Protein AF-A0A5C6A7S8-F1 (afdb_monomer_lite)

Radius of gyration: 30.93 Å; chains: 1; bounding box: 59×36×99 Å

Secondary structure (DSSP, 8-state):
-EEEE-SSB-HHHHHHHHHHHHHHHS-HHHHHH-EEEEEE-SS--EEEE-TT-SEEEEEE-TTGGGS-HHHHHHHHHHHHHHHTT--SGGGSSS--SSS---HHHHHHTGGGGGS--PBPP---------S--HHHHHHHHHHHHHHHHHHHHHHHHHHHHHHHHHHHHHHHHHHHHTSSS---

Organism: NCBI:txid2528001

pLDDT: mean 85.05, std 15.73, range [45.22, 98.44]

Foldseek 3Di:
DEEAEPDQKDRVLVVVLLVVLCVVQPDPVLSVQAYEYEAEDCDDWAKAAAQLGRYIYIHAYPCNQVDQQLLVSLRSSVRSVSVVRDDDPVVDPQNDDPSDRPPVSCVVSVVSNVGDIGGPDPPPPPPPPPPPDVVVVVVVVVVVVVVVVVVVVVVVVVVVVVVVVVVVVVVVVVVVVVPPPPDD

Structure (mmCIF, N/CA/C/O backbone):
data_AF-A0A5C6A7S8-F1
#
_entry.id   AF-A0A5C6A7S8-F1
#
loop_
_atom_site.group_PDB
_atom_site.id
_atom_site.type_symbol
_atom_site.label_atom_id
_atom_site.label_alt_id
_atom_site.label_comp_id
_atom_site.label_asym_id
_atom_site.label_entity_id
_atom_site.label_seq_id
_atom_site.pdbx_PDB_ins_code
_atom_site.Cartn_x
_atom_site.Cartn_y
_atom_site.Cartn_z
_atom_site.occupancy
_atom_site.B_iso_or_equiv
_atom_site.auth_seq_id
_atom_site.auth_comp_id
_atom_site.auth_asym_id
_atom_site.auth_atom_id
_atom_site.pdbx_PDB_model_num
ATOM 1 N N . MET A 1 1 ? -3.718 -8.569 1.818 1.00 93.81 1 MET A N 1
ATOM 2 C CA . MET A 1 1 ? -2.850 -7.414 1.535 1.00 93.81 1 MET A CA 1
ATOM 3 C C . MET A 1 1 ? -3.694 -6.186 1.249 1.00 93.81 1 MET A C 1
ATOM 5 O O . MET A 1 1 ? -4.603 -6.273 0.426 1.00 93.81 1 MET A O 1
ATOM 9 N N . ARG A 1 2 ? -3.401 -5.062 1.901 1.00 97.19 2 ARG A N 1
ATOM 10 C CA . ARG A 1 2 ? -4.088 -3.778 1.703 1.00 97.19 2 ARG A CA 1
ATOM 11 C C . ARG A 1 2 ? -3.152 -2.792 1.003 1.00 97.19 2 ARG A C 1
ATOM 13 O O . ARG A 1 2 ? -1.997 -2.679 1.391 1.00 97.19 2 ARG A O 1
ATOM 20 N N . VAL A 1 3 ? -3.664 -2.068 0.009 1.00 97.81 3 VAL A N 1
ATOM 21 C CA . VAL A 1 3 ? -2.953 -0.963 -0.654 1.00 97.81 3 VAL A CA 1
ATOM 22 C C . VAL A 1 3 ? -3.696 0.330 -0.347 1.00 97.81 3 VAL A C 1
ATOM 24 O O . VAL A 1 3 ? -4.894 0.424 -0.621 1.00 97.81 3 VAL A O 1
ATOM 27 N N . ILE A 1 4 ? -3.002 1.292 0.254 1.00 97.81 4 ILE A N 1
ATOM 28 C CA . ILE A 1 4 ? -3.497 2.637 0.555 1.00 97.81 4 ILE A CA 1
ATOM 29 C C . ILE A 1 4 ? -2.793 3.594 -0.405 1.00 97.81 4 ILE A C 1
ATOM 31 O O . ILE A 1 4 ? -1.574 3.555 -0.517 1.00 97.81 4 ILE A O 1
ATOM 35 N N . ASN A 1 5 ? -3.543 4.425 -1.124 1.00 97.25 5 ASN A N 1
ATOM 36 C CA . ASN A 1 5 ? -2.994 5.269 -2.180 1.00 97.25 5 ASN A CA 1
ATOM 37 C C . ASN A 1 5 ? -3.332 6.746 -1.939 1.00 97.25 5 ASN A C 1
ATOM 39 O O . ASN A 1 5 ? -4.483 7.151 -2.070 1.00 97.25 5 ASN A O 1
ATOM 43 N N . HIS A 1 6 ? -2.315 7.546 -1.618 1.00 96.19 6 HIS A N 1
ATOM 44 C CA . HIS A 1 6 ? -2.392 9.006 -1.486 1.00 96.19 6 HIS A CA 1
ATOM 45 C C . HIS A 1 6 ? -1.735 9.738 -2.669 1.00 96.19 6 HIS A C 1
ATOM 47 O O . HIS A 1 6 ? -1.456 10.940 -2.609 1.00 96.19 6 HIS A O 1
ATOM 53 N N . THR A 1 7 ? -1.436 9.024 -3.753 1.00 95.38 7 THR A N 1
ATOM 54 C CA . THR A 1 7 ? -0.739 9.565 -4.925 1.00 95.38 7 THR A CA 1
ATOM 55 C C . THR A 1 7 ? -1.720 10.043 -5.997 1.00 95.38 7 THR A C 1
ATOM 57 O O . THR A 1 7 ? -2.898 10.258 -5.720 1.00 95.38 7 THR A O 1
ATOM 60 N N . GLY A 1 8 ? -1.215 10.333 -7.197 1.00 93.69 8 GLY A N 1
ATOM 61 C CA . GLY A 1 8 ? -2.033 10.560 -8.390 1.00 93.69 8 GLY A CA 1
ATOM 62 C C . GLY A 1 8 ? -2.081 9.344 -9.318 1.00 93.69 8 GLY A C 1
ATOM 63 O O . GLY A 1 8 ? -2.548 9.488 -10.439 1.00 93.69 8 GLY A O 1
ATOM 64 N N . PHE A 1 9 ? -1.562 8.185 -8.901 1.00 95.94 9 PHE A N 1
ATOM 65 C CA . PHE A 1 9 ? -1.495 6.973 -9.723 1.00 95.94 9 PHE A CA 1
ATOM 66 C C . PHE A 1 9 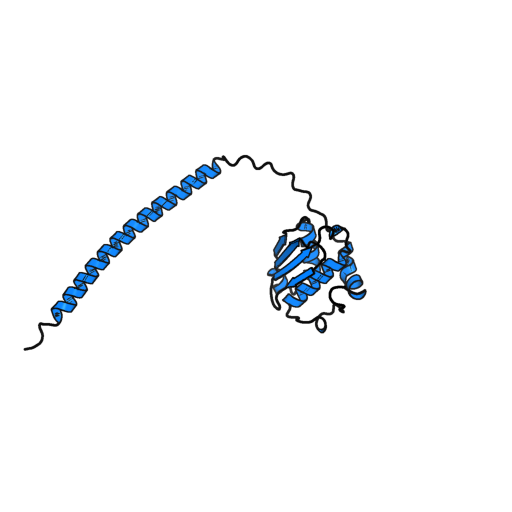? -2.729 6.093 -9.555 1.00 95.94 9 PHE A C 1
ATOM 68 O O . PHE A 1 9 ? -3.412 6.151 -8.528 1.00 95.94 9 PHE A O 1
ATOM 75 N N . ASP A 1 10 ? -3.007 5.274 -10.564 1.00 96.31 10 ASP A N 1
ATOM 76 C CA . ASP A 1 10 ? -4.097 4.313 -10.524 1.00 96.31 10 ASP A CA 1
ATOM 77 C C . ASP A 1 10 ? -3.864 3.249 -9.437 1.00 96.31 10 ASP A C 1
ATOM 79 O O . ASP A 1 10 ? -2.772 2.706 -9.255 1.00 96.31 10 ASP A O 1
ATOM 83 N N . THR A 1 11 ? -4.910 2.962 -8.662 1.00 96.25 11 THR A N 1
ATOM 84 C CA . THR A 1 11 ? -4.789 2.052 -7.513 1.00 96.25 11 THR A CA 1
ATOM 85 C C . THR A 1 11 ? -4.749 0.584 -7.940 1.00 96.25 11 THR A C 1
ATOM 87 O O . THR A 1 11 ? -4.189 -0.237 -7.211 1.00 96.25 11 THR A O 1
ATOM 90 N N . ALA A 1 12 ? -5.351 0.225 -9.078 1.00 96.62 12 ALA A N 1
ATOM 91 C CA . ALA A 1 12 ? -5.295 -1.133 -9.607 1.00 96.62 12 ALA A CA 1
ATOM 92 C C . ALA A 1 12 ? -3.893 -1.442 -10.145 1.00 96.62 12 ALA A C 1
ATOM 94 O O . ALA A 1 12 ? -3.346 -2.487 -9.793 1.00 96.62 12 ALA A O 1
ATOM 95 N N . ASP A 1 13 ? -3.289 -0.498 -10.867 1.00 97.56 13 ASP A N 1
ATOM 96 C CA . ASP A 1 13 ? -1.906 -0.568 -11.355 1.00 97.56 13 ASP A CA 1
ATOM 97 C C . ASP A 1 13 ? -0.913 -0.759 -10.189 1.00 97.56 13 ASP A C 1
ATOM 99 O O . ASP A 1 13 ? -0.174 -1.745 -10.134 1.00 97.56 13 ASP A O 1
ATOM 103 N N . LEU A 1 14 ? -0.977 0.105 -9.163 1.00 97.75 14 LEU A N 1
ATOM 104 C CA . LEU A 1 14 ? -0.148 -0.041 -7.956 1.00 97.75 14 LEU A CA 1
ATOM 105 C C . LEU A 1 14 ? -0.366 -1.390 -7.263 1.00 97.75 14 LEU A C 1
ATOM 107 O O . LEU A 1 14 ? 0.576 -2.020 -6.781 1.00 97.75 14 LEU A O 1
ATOM 111 N N . ARG A 1 15 ? -1.615 -1.860 -7.204 1.00 97.69 15 ARG A N 1
ATOM 112 C CA . ARG A 1 15 ? -1.944 -3.149 -6.594 1.00 97.69 15 ARG A CA 1
ATOM 113 C C . ARG A 1 15 ? -1.383 -4.321 -7.393 1.00 97.69 15 ARG A C 1
ATOM 115 O O . ARG A 1 15 ? -0.989 -5.300 -6.762 1.00 97.69 15 ARG A O 1
ATOM 122 N N . ALA A 1 16 ? -1.349 -4.244 -8.721 1.00 97.56 16 ALA A N 1
ATOM 123 C CA . ALA A 1 16 ? -0.757 -5.272 -9.572 1.00 97.56 16 ALA A CA 1
ATOM 124 C C . ALA A 1 16 ? 0.745 -5.410 -9.289 1.00 97.56 16 ALA A C 1
ATOM 126 O O . ALA A 1 16 ? 1.197 -6.504 -8.952 1.00 97.56 16 ALA A O 1
ATOM 127 N N . ILE A 1 17 ? 1.476 -4.289 -9.279 1.00 97.50 17 ILE A N 1
ATOM 128 C CA . ILE A 1 17 ? 2.915 -4.257 -8.966 1.00 97.50 17 ILE A CA 1
ATOM 129 C C . ILE A 1 17 ? 3.178 -4.812 -7.565 1.00 97.50 17 ILE A C 1
ATOM 131 O O . ILE A 1 17 ? 3.978 -5.729 -7.393 1.00 97.50 17 ILE A O 1
ATOM 135 N N . VAL A 1 18 ? 2.453 -4.319 -6.556 1.00 97.88 18 VAL A N 1
ATOM 136 C CA . VAL A 1 18 ? 2.621 -4.781 -5.171 1.00 97.88 18 VAL A CA 1
ATOM 137 C C . VAL A 1 18 ? 2.333 -6.277 -5.034 1.00 97.88 18 VAL A C 1
ATOM 139 O O . VAL A 1 18 ? 3.050 -6.967 -4.314 1.00 97.88 18 VAL A O 1
ATOM 142 N N . ARG A 1 19 ? 1.301 -6.800 -5.709 1.00 97.00 19 ARG A N 1
ATOM 143 C CA . ARG A 1 19 ? 0.980 -8.237 -5.698 1.00 97.00 19 ARG A CA 1
ATOM 144 C C . ARG A 1 19 ? 2.085 -9.068 -6.321 1.00 97.00 19 ARG A C 1
ATOM 146 O O . ARG A 1 19 ? 2.474 -10.049 -5.699 1.00 97.00 19 ARG A O 1
ATOM 153 N N . ALA A 1 20 ? 2.591 -8.663 -7.480 1.00 96.62 20 ALA A N 1
ATOM 154 C CA . ALA A 1 20 ? 3.669 -9.375 -8.146 1.00 96.62 20 ALA A CA 1
ATOM 155 C C . ALA A 1 20 ? 4.918 -9.439 -7.252 1.00 96.62 20 ALA A C 1
ATOM 157 O O . ALA A 1 20 ? 5.379 -10.529 -6.928 1.00 96.62 20 ALA A O 1
ATOM 158 N N . VAL A 1 21 ? 5.379 -8.305 -6.709 1.00 95.94 21 VAL A N 1
ATOM 159 C CA . VAL A 1 21 ? 6.545 -8.289 -5.804 1.00 95.94 21 VAL A CA 1
ATOM 160 C C . VAL A 1 21 ? 6.284 -9.109 -4.537 1.00 95.94 21 VAL A C 1
ATOM 162 O O . VAL A 1 21 ? 7.104 -9.932 -4.141 1.00 95.94 21 VAL A O 1
ATOM 165 N N . ALA A 1 22 ? 5.120 -8.949 -3.904 1.00 95.75 22 ALA A N 1
ATOM 166 C CA . ALA A 1 22 ? 4.791 -9.687 -2.685 1.00 95.75 22 ALA A CA 1
ATOM 167 C C . ALA A 1 22 ? 4.698 -11.205 -2.914 1.00 95.75 22 ALA A C 1
ATOM 169 O O . ALA A 1 22 ? 4.887 -11.971 -1.967 1.00 95.75 22 ALA A O 1
ATOM 170 N N . CYS A 1 23 ? 4.399 -11.645 -4.142 1.00 95.00 23 CYS A N 1
ATOM 171 C CA . CYS A 1 23 ? 4.423 -13.056 -4.512 1.00 95.00 23 CYS A CA 1
ATOM 172 C C . CYS A 1 23 ? 5.819 -13.670 -4.420 1.00 95.00 23 CYS A C 1
ATOM 174 O O . CYS A 1 23 ? 5.931 -14.807 -3.964 1.00 95.00 23 CYS A O 1
ATOM 176 N N . HIS A 1 24 ? 6.848 -12.902 -4.773 1.00 90.62 24 HIS A N 1
ATOM 177 C CA . HIS A 1 24 ? 8.244 -13.330 -4.719 1.00 90.62 24 HIS A CA 1
ATOM 178 C C . HIS A 1 24 ? 8.891 -13.101 -3.347 1.00 90.62 24 HIS A C 1
ATOM 180 O O . HIS A 1 24 ? 9.715 -13.900 -2.916 1.00 90.62 24 HIS A O 1
ATOM 186 N N . GLU A 1 25 ? 8.516 -12.028 -2.646 1.00 91.25 25 GLU A N 1
ATOM 187 C CA . GLU A 1 25 ? 9.272 -11.562 -1.474 1.00 91.25 25 GLU A CA 1
ATOM 188 C C . GLU A 1 25 ? 8.643 -11.896 -0.121 1.00 91.25 25 GLU A C 1
ATOM 190 O O . GLU A 1 25 ? 9.327 -11.824 0.901 1.00 91.25 25 GLU A O 1
ATOM 195 N N . LEU A 1 26 ? 7.345 -12.211 -0.074 1.00 91.25 26 LEU A N 1
ATOM 196 C CA . LEU A 1 26 ? 6.631 -12.469 1.176 1.00 91.25 26 LEU A CA 1
ATOM 197 C C . LEU A 1 26 ? 6.030 -13.869 1.202 1.00 91.25 26 LEU A C 1
ATOM 199 O O . LEU A 1 26 ? 5.338 -14.291 0.273 1.00 91.25 26 LEU A O 1
ATOM 203 N N . GLU A 1 27 ? 6.188 -14.532 2.344 1.00 91.75 27 GLU A N 1
ATOM 204 C CA . GLU A 1 27 ? 5.461 -15.754 2.676 1.00 91.75 27 GLU A CA 1
ATOM 205 C C . GLU A 1 27 ? 3.939 -15.516 2.662 1.00 91.75 27 GLU A C 1
ATOM 207 O O . GLU A 1 27 ? 3.484 -14.413 3.007 1.00 91.75 27 GLU A O 1
ATOM 212 N N . PRO A 1 28 ? 3.119 -16.534 2.333 1.00 93.19 28 PRO A N 1
ATOM 213 C CA . PRO A 1 28 ? 1.665 -16.389 2.225 1.00 93.19 28 PRO A CA 1
ATOM 214 C C . PRO A 1 28 ? 1.004 -15.752 3.460 1.00 93.19 28 PRO A C 1
ATOM 216 O O . PRO A 1 28 ? 0.154 -14.865 3.327 1.00 93.19 28 PRO A O 1
ATOM 219 N N . ALA A 1 29 ? 1.441 -16.138 4.664 1.00 91.44 29 ALA A N 1
ATOM 220 C CA . ALA A 1 29 ? 0.923 -15.600 5.922 1.00 91.44 29 ALA A CA 1
ATOM 221 C C . ALA A 1 29 ? 1.184 -14.089 6.061 1.00 91.44 29 ALA A C 1
ATOM 223 O O . ALA A 1 29 ? 0.255 -13.319 6.326 1.00 91.44 29 ALA A O 1
ATOM 224 N N . LYS A 1 30 ? 2.423 -13.642 5.804 1.00 91.19 30 LYS A N 1
ATOM 225 C CA . LYS A 1 30 ? 2.804 -12.220 5.860 1.00 91.19 30 LYS A CA 1
ATOM 226 C C . LYS A 1 30 ? 2.137 -11.410 4.748 1.00 91.19 30 LYS A C 1
ATOM 228 O O . LYS A 1 30 ? 1.628 -10.318 4.998 1.00 91.19 30 LYS A O 1
ATOM 233 N N . ARG A 1 31 ? 2.034 -11.967 3.539 1.00 93.56 31 ARG A N 1
ATOM 234 C CA . ARG A 1 31 ? 1.354 -11.343 2.390 1.00 93.56 31 ARG A CA 1
ATOM 235 C C . ARG A 1 31 ? -0.109 -11.015 2.688 1.00 93.56 31 ARG A C 1
ATOM 237 O O . ARG A 1 31 ? -0.608 -9.951 2.309 1.00 93.56 31 ARG A O 1
ATOM 244 N N . ARG A 1 32 ? -0.823 -11.898 3.395 1.00 93.00 32 ARG A N 1
ATOM 245 C CA . ARG A 1 32 ? -2.239 -11.682 3.737 1.00 93.00 32 ARG A CA 1
ATOM 246 C C . ARG A 1 32 ? -2.439 -10.420 4.578 1.00 93.00 32 ARG A C 1
ATOM 248 O O . ARG A 1 32 ? -3.384 -9.673 4.316 1.00 93.00 32 ARG A O 1
ATOM 255 N N . VAL A 1 33 ? -1.532 -10.157 5.516 1.00 94.94 33 VAL A N 1
ATOM 256 C CA . VAL A 1 33 ? -1.631 -9.053 6.487 1.00 94.94 33 VAL A CA 1
ATOM 257 C C . VAL A 1 33 ? -0.837 -7.801 6.105 1.00 94.94 33 VAL A C 1
ATOM 259 O O . VAL A 1 33 ? -0.999 -6.774 6.760 1.00 94.94 33 VAL A O 1
ATOM 262 N N . ALA A 1 34 ? -0.019 -7.863 5.052 1.00 96.06 34 ALA A N 1
ATOM 263 C CA . ALA A 1 34 ? 0.784 -6.738 4.589 1.00 96.06 34 ALA A CA 1
ATOM 264 C C . ALA A 1 34 ? -0.077 -5.531 4.175 1.00 96.06 34 ALA A C 1
ATOM 266 O O . ALA A 1 34 ? -1.140 -5.670 3.550 1.00 96.06 34 ALA A O 1
ATOM 267 N N . VAL A 1 35 ? 0.416 -4.343 4.506 1.00 98.06 35 VAL A N 1
ATOM 268 C CA . VAL A 1 35 ? -0.155 -3.040 4.182 1.00 98.06 35 VAL A CA 1
ATOM 269 C C . VAL A 1 35 ? 0.920 -2.214 3.487 1.00 98.06 35 VAL A C 1
ATOM 271 O O . VAL A 1 35 ? 2.001 -2.015 4.036 1.00 98.06 35 VAL A O 1
ATOM 274 N N . VAL A 1 36 ? 0.608 -1.733 2.286 1.00 98.19 36 VAL A N 1
ATOM 275 C CA . VAL A 1 36 ? 1.483 -0.841 1.521 1.00 98.19 36 VAL A CA 1
ATOM 276 C C . VAL A 1 36 ? 0.786 0.498 1.348 1.00 98.19 36 VAL A C 1
ATOM 278 O O . VAL A 1 36 ? -0.297 0.566 0.765 1.00 98.19 36 VAL A O 1
ATOM 281 N N . GLU A 1 37 ? 1.392 1.552 1.878 1.00 98.44 37 GLU A N 1
ATOM 282 C CA . GLU A 1 37 ? 0.918 2.926 1.769 1.00 98.44 37 GLU A CA 1
ATOM 283 C C . GLU A 1 37 ? 1.758 3.688 0.744 1.00 98.44 37 GLU A C 1
ATOM 285 O O . GLU A 1 37 ? 2.969 3.805 0.889 1.00 98.44 37 GLU A O 1
ATOM 290 N N . PHE A 1 38 ? 1.119 4.236 -0.285 1.00 98.25 38 PHE A N 1
ATOM 291 C CA . PHE A 1 38 ? 1.763 5.099 -1.265 1.00 98.25 38 PHE A CA 1
ATOM 292 C C . PHE A 1 38 ? 1.504 6.566 -0.936 1.00 98.25 38 PHE A C 1
ATOM 294 O O . PHE A 1 38 ? 0.354 7.004 -0.883 1.00 98.25 38 PHE A O 1
ATOM 301 N N . ARG A 1 39 ? 2.575 7.342 -0.766 1.00 97.62 39 ARG A N 1
ATOM 302 C CA . ARG A 1 39 ? 2.563 8.789 -0.524 1.00 97.62 39 ARG A CA 1
ATOM 303 C C . ARG A 1 39 ? 3.243 9.536 -1.662 1.00 97.62 39 ARG A C 1
ATOM 305 O O . ARG A 1 39 ? 4.056 8.981 -2.395 1.00 97.62 39 ARG A O 1
ATOM 312 N N . ARG A 1 40 ? 2.920 10.819 -1.818 1.00 96.06 40 ARG A N 1
ATOM 313 C CA . ARG A 1 40 ? 3.580 11.678 -2.810 1.00 96.06 40 ARG A CA 1
ATOM 314 C C . ARG A 1 40 ? 4.978 12.058 -2.322 1.00 96.06 40 ARG A C 1
ATOM 316 O O . ARG A 1 40 ? 5.141 12.507 -1.190 1.00 96.06 40 ARG A O 1
ATOM 323 N N . SER A 1 41 ? 5.969 11.901 -3.188 1.00 94.69 41 SER A N 1
ATOM 324 C CA . SER A 1 41 ? 7.313 12.464 -3.048 1.00 94.69 41 SER A CA 1
ATOM 325 C C . SER A 1 41 ? 7.432 13.717 -3.905 1.00 94.69 41 SER A C 1
ATOM 327 O O . SER A 1 41 ? 6.786 13.819 -4.944 1.00 94.69 41 SER A O 1
ATOM 329 N N . ARG A 1 42 ? 8.298 14.654 -3.512 1.00 90.62 42 ARG A N 1
ATOM 330 C CA . ARG A 1 42 ? 8.629 15.816 -4.355 1.00 90.62 42 ARG A CA 1
ATOM 331 C C . ARG A 1 42 ? 9.778 15.558 -5.329 1.00 90.62 42 ARG A C 1
ATOM 333 O O . ARG A 1 42 ? 9.920 16.324 -6.269 1.00 90.62 42 ARG A O 1
ATOM 340 N N . ARG A 1 43 ? 10.632 14.558 -5.076 1.00 86.25 43 ARG A N 1
ATOM 341 C CA . ARG A 1 43 ? 11.911 14.418 -5.801 1.00 86.25 43 ARG A CA 1
ATOM 342 C C . ARG A 1 43 ? 12.243 12.986 -6.205 1.00 86.25 43 ARG A C 1
ATOM 344 O O . ARG A 1 43 ? 12.431 12.696 -7.382 1.00 86.25 43 ARG A O 1
ATOM 351 N N . HIS A 1 44 ? 12.326 12.089 -5.228 1.00 89.69 44 HIS A N 1
ATOM 352 C CA . HIS A 1 44 ? 12.887 10.757 -5.449 1.00 89.69 44 HIS A CA 1
ATOM 353 C C . HIS A 1 44 ? 11.951 9.663 -4.958 1.00 89.69 44 HIS A C 1
ATOM 355 O O . HIS A 1 44 ? 11.196 9.855 -3.997 1.00 89.69 44 HIS A O 1
ATOM 361 N N . LEU A 1 45 ? 12.037 8.525 -5.639 1.00 92.12 45 LEU A N 1
ATOM 362 C CA . LEU A 1 45 ? 11.474 7.263 -5.199 1.00 92.12 45 LEU A CA 1
ATOM 363 C C . LEU A 1 45 ? 12.226 6.807 -3.942 1.00 92.12 45 LEU A C 1
ATOM 365 O O . LEU A 1 45 ? 13.448 6.707 -3.960 1.00 92.12 45 LEU A O 1
ATOM 369 N N . ARG A 1 46 ? 11.504 6.583 -2.845 1.00 93.44 46 ARG A N 1
ATOM 370 C CA . ARG A 1 46 ? 12.069 6.085 -1.580 1.00 93.44 46 ARG A CA 1
ATOM 371 C C . ARG A 1 46 ? 11.011 5.343 -0.779 1.00 93.44 46 ARG A C 1
ATOM 373 O O . ARG A 1 46 ? 9.819 5.577 -0.983 1.00 93.44 46 ARG A O 1
ATOM 380 N N . GLY A 1 47 ? 11.433 4.513 0.158 1.00 93.56 47 GLY A N 1
ATOM 381 C CA . GLY A 1 47 ? 10.541 3.760 1.026 1.00 93.56 47 GLY A CA 1
ATOM 382 C C . GLY A 1 47 ? 11.037 3.734 2.464 1.00 93.56 47 GLY A C 1
ATOM 383 O O . GLY A 1 47 ? 12.133 4.209 2.764 1.00 93.56 47 GLY A O 1
ATOM 384 N N . TYR A 1 48 ? 10.168 3.270 3.354 1.00 94.19 48 TYR A N 1
ATOM 385 C CA . TYR A 1 48 ? 10.565 2.737 4.649 1.00 94.19 48 TYR A CA 1
ATOM 386 C C . TYR A 1 48 ? 9.536 1.706 5.119 1.00 94.19 48 TYR A C 1
ATOM 388 O O . TYR A 1 48 ? 8.339 1.798 4.814 1.00 94.19 48 TYR A O 1
ATOM 396 N N . ALA A 1 49 ? 9.985 0.763 5.934 1.00 94.19 49 ALA A N 1
ATOM 397 C CA . ALA A 1 49 ? 9.151 -0.231 6.579 1.00 94.19 49 ALA A CA 1
ATOM 398 C C . ALA A 1 49 ? 9.670 -0.526 7.983 1.00 94.19 49 ALA A C 1
ATOM 400 O O . ALA A 1 49 ? 10.849 -0.349 8.293 1.00 94.19 49 ALA A O 1
ATOM 401 N N . PHE A 1 50 ? 8.773 -0.982 8.852 1.00 90.12 50 PHE A N 1
ATOM 402 C CA . PHE A 1 50 ? 9.180 -1.438 10.174 1.00 90.12 50 PHE A CA 1
ATOM 403 C C . PHE A 1 50 ? 9.810 -2.827 10.075 1.00 90.12 50 PHE A C 1
ATOM 405 O O . PHE A 1 50 ? 9.272 -3.718 9.416 1.00 90.12 50 PHE A O 1
ATOM 412 N N . ILE A 1 51 ? 10.922 -3.032 10.780 1.00 91.38 51 ILE A N 1
ATOM 413 C CA . ILE A 1 51 ? 11.550 -4.352 10.900 1.00 91.38 51 ILE A CA 1
ATOM 414 C C . ILE A 1 51 ? 10.555 -5.309 11.565 1.00 91.38 51 ILE A C 1
ATOM 416 O O . ILE A 1 51 ? 9.993 -4.981 12.609 1.00 91.38 51 ILE A O 1
ATOM 420 N N . ASN A 1 52 ? 10.329 -6.481 10.962 1.00 91.69 52 ASN A N 1
ATOM 421 C CA . ASN A 1 52 ? 9.278 -7.431 11.371 1.00 91.69 52 ASN A CA 1
ATOM 422 C C . ASN A 1 52 ? 7.862 -6.829 11.397 1.00 91.69 52 ASN A C 1
ATOM 424 O O . ASN A 1 52 ? 6.946 -7.370 12.018 1.00 91.69 52 ASN A O 1
ATOM 428 N N . GLY A 1 53 ? 7.674 -5.705 10.713 1.00 92.56 53 GLY A N 1
ATOM 429 C CA . GLY A 1 53 ? 6.391 -5.058 10.565 1.00 92.56 53 GLY A CA 1
ATOM 430 C C . GLY A 1 53 ? 5.522 -5.719 9.503 1.00 92.56 53 GLY A C 1
ATOM 431 O O . GLY A 1 53 ? 5.908 -6.635 8.779 1.00 92.56 53 GLY A O 1
ATOM 432 N N . ARG A 1 54 ? 4.307 -5.188 9.398 1.00 95.75 54 ARG A N 1
ATOM 433 C CA . ARG A 1 54 ? 3.380 -5.468 8.293 1.00 95.75 54 ARG A CA 1
ATOM 434 C C . ARG A 1 54 ? 3.175 -4.261 7.382 1.00 95.75 54 ARG A C 1
ATOM 436 O O . ARG A 1 54 ? 2.335 -4.333 6.493 1.00 95.75 54 ARG A O 1
ATOM 443 N N . HIS A 1 55 ? 3.838 -3.141 7.663 1.00 97.31 55 HIS A N 1
ATOM 444 C CA . HIS A 1 55 ? 3.549 -1.849 7.052 1.00 97.31 55 HIS A CA 1
ATOM 445 C C . HIS A 1 55 ? 4.775 -1.315 6.321 1.00 97.31 55 HIS A C 1
ATOM 447 O O . HIS A 1 55 ? 5.819 -1.108 6.941 1.00 97.31 55 HIS A O 1
ATOM 453 N N . SER A 1 56 ? 4.602 -1.041 5.032 1.00 97.06 56 SER A N 1
ATOM 454 C CA . SER A 1 56 ? 5.595 -0.399 4.175 1.00 97.06 56 SER A CA 1
ATOM 455 C C . SER A 1 56 ? 5.007 0.890 3.614 1.00 97.06 56 SER A C 1
ATOM 457 O O . SER A 1 56 ? 3.888 0.891 3.102 1.00 97.06 56 SER A O 1
ATOM 459 N N . CYS A 1 57 ? 5.754 1.984 3.695 1.00 98.06 57 CYS A N 1
ATOM 460 C CA . CYS A 1 57 ? 5.384 3.264 3.111 1.00 98.06 57 CYS A CA 1
ATOM 461 C C . CYS A 1 57 ? 6.315 3.576 1.941 1.00 98.06 57 CYS A C 1
ATOM 463 O O . CYS A 1 57 ? 7.529 3.626 2.105 1.00 98.06 57 CYS A O 1
ATOM 465 N N . ILE A 1 58 ? 5.739 3.836 0.772 1.00 97.69 58 ILE A N 1
ATOM 466 C CA . ILE A 1 58 ? 6.444 4.115 -0.475 1.00 97.69 58 ILE A CA 1
ATOM 467 C C . ILE A 1 58 ? 6.121 5.537 -0.919 1.00 97.69 58 ILE A C 1
ATOM 469 O O . ILE A 1 58 ? 4.961 5.912 -1.064 1.00 97.69 58 ILE A O 1
ATOM 473 N N . TYR A 1 59 ? 7.148 6.339 -1.162 1.00 97.25 59 TYR A N 1
ATOM 474 C CA . TYR A 1 59 ? 7.018 7.701 -1.659 1.00 97.25 59 TYR A CA 1
ATOM 475 C C . TYR A 1 59 ? 7.267 7.724 -3.167 1.00 97.25 59 TYR A C 1
ATOM 477 O O . TYR A 1 59 ? 8.398 7.527 -3.609 1.00 97.25 59 TYR A O 1
ATOM 485 N N . LEU A 1 60 ? 6.222 7.999 -3.951 1.00 96.56 60 LEU A N 1
ATOM 486 C CA . LEU A 1 60 ? 6.294 8.084 -5.412 1.00 96.56 60 LEU A CA 1
ATOM 487 C C . LEU A 1 60 ? 6.431 9.538 -5.872 1.00 96.56 60 LEU A C 1
ATOM 489 O O . LEU A 1 60 ? 5.599 10.368 -5.487 1.00 96.56 60 LEU A O 1
ATOM 493 N N . PRO A 1 61 ? 7.444 9.872 -6.686 1.00 95.56 61 PRO A N 1
ATOM 494 C CA . PRO A 1 61 ? 7.543 11.189 -7.299 1.00 95.56 61 PRO A CA 1
ATOM 495 C C . PRO A 1 61 ? 6.503 11.349 -8.435 1.00 95.56 61 PRO A C 1
ATOM 497 O O . PRO A 1 61 ? 5.934 10.355 -8.898 1.00 95.56 61 PRO A O 1
ATOM 500 N N . PRO A 1 62 ? 6.179 12.586 -8.857 1.00 93.50 62 PRO A N 1
ATOM 501 C CA . PRO A 1 62 ? 5.111 12.851 -9.834 1.00 93.50 62 PRO A CA 1
ATOM 502 C C . PRO A 1 62 ? 5.395 12.321 -11.250 1.00 93.50 62 PRO A C 1
ATOM 504 O O . PRO A 1 62 ? 4.475 12.249 -12.064 1.00 93.50 62 PRO A O 1
ATOM 507 N N . ASP A 1 63 ? 6.650 11.975 -11.524 1.00 94.50 63 ASP A N 1
ATOM 508 C CA . ASP A 1 63 ? 7.204 11.415 -12.759 1.00 94.50 63 ASP A CA 1
ATOM 509 C C . ASP A 1 63 ? 7.442 9.894 -12.666 1.00 94.50 63 ASP A C 1
ATOM 511 O O . ASP A 1 63 ? 8.152 9.332 -13.494 1.00 94.50 63 ASP A O 1
ATOM 515 N N . ALA A 1 64 ? 6.913 9.202 -11.647 1.00 94.31 64 ALA A N 1
ATOM 516 C CA . ALA A 1 64 ? 7.180 7.770 -11.465 1.00 94.31 64 ALA A CA 1
ATOM 517 C C . ALA A 1 64 ? 6.718 6.899 -12.653 1.00 94.31 64 ALA A C 1
ATOM 519 O O . ALA A 1 64 ? 7.283 5.833 -12.877 1.00 94.31 64 ALA A O 1
ATOM 520 N N . ASP A 1 65 ? 5.741 7.359 -13.435 1.00 94.50 65 ASP A N 1
ATOM 521 C CA . ASP A 1 65 ? 5.294 6.753 -14.695 1.00 94.50 65 ASP A CA 1
ATOM 522 C C . ASP A 1 65 ? 6.304 6.874 -15.843 1.00 94.50 65 ASP A C 1
ATOM 524 O O . ASP A 1 65 ? 6.226 6.104 -16.798 1.00 94.50 65 ASP A O 1
ATOM 528 N N . ALA A 1 66 ? 7.266 7.788 -15.765 1.00 94.06 66 ALA A N 1
ATOM 529 C CA . ALA A 1 66 ? 8.361 7.885 -16.730 1.00 94.06 66 ALA A CA 1
ATOM 530 C C . ALA A 1 66 ? 9.593 7.062 -16.312 1.00 94.06 66 ALA A C 1
ATOM 532 O O . ALA A 1 66 ? 10.513 6.876 -17.104 1.00 94.06 66 ALA A O 1
ATOM 533 N N . ARG A 1 67 ? 9.628 6.551 -15.075 1.00 92.31 67 ARG A N 1
ATOM 534 C CA . ARG A 1 67 ? 10.771 5.795 -14.549 1.00 92.31 67 ARG A CA 1
ATOM 535 C C . ARG A 1 67 ? 10.694 4.306 -14.906 1.00 92.31 67 ARG A C 1
ATOM 537 O O . ARG A 1 67 ? 9.594 3.771 -15.105 1.00 92.31 67 ARG A O 1
ATOM 544 N N . PRO A 1 68 ? 11.840 3.600 -14.933 1.00 93.00 68 PRO A N 1
ATOM 545 C CA . PRO A 1 68 ? 11.847 2.149 -15.063 1.00 93.00 68 PRO A CA 1
ATOM 546 C C . PRO A 1 68 ? 11.073 1.496 -13.911 1.00 93.00 68 PRO A C 1
ATOM 548 O O . PRO A 1 68 ? 11.362 1.732 -12.736 1.00 93.00 68 PRO A O 1
ATOM 551 N N . ARG A 1 69 ? 10.077 0.660 -14.230 1.00 93.88 69 ARG A N 1
ATOM 552 C CA . ARG A 1 69 ? 9.199 0.037 -13.215 1.00 93.88 69 ARG A CA 1
ATOM 553 C C . ARG A 1 69 ? 9.956 -0.929 -12.315 1.00 93.88 69 ARG A C 1
ATOM 555 O O . ARG A 1 69 ? 9.583 -1.101 -11.154 1.00 93.88 69 ARG A O 1
ATOM 562 N N . TRP A 1 70 ? 11.047 -1.498 -12.824 1.00 93.25 70 TRP A N 1
ATOM 563 C CA . TRP A 1 70 ? 11.932 -2.351 -12.047 1.00 93.25 70 TRP A CA 1
ATOM 564 C C . TRP A 1 70 ? 12.454 -1.620 -10.794 1.00 93.25 70 TRP A C 1
ATOM 566 O O . TRP A 1 70 ? 12.589 -2.251 -9.750 1.00 93.25 70 TRP A O 1
ATOM 576 N N . GLN A 1 71 ? 12.642 -0.289 -10.829 1.00 92.44 71 GLN A N 1
ATOM 577 C CA . GLN A 1 71 ? 13.085 0.494 -9.661 1.00 92.44 71 GLN A CA 1
ATOM 578 C C . GLN A 1 71 ? 12.050 0.468 -8.534 1.00 92.44 71 GLN A C 1
ATOM 580 O O . GLN A 1 71 ? 12.394 0.319 -7.362 1.00 92.44 71 GLN A O 1
ATOM 585 N N . LEU A 1 72 ? 10.766 0.595 -8.883 1.00 95.00 72 LEU A N 1
ATOM 586 C CA . LEU A 1 72 ? 9.671 0.508 -7.920 1.00 95.00 72 LEU A CA 1
ATOM 587 C C . LEU A 1 72 ? 9.538 -0.909 -7.359 1.00 95.00 72 LEU A C 1
ATOM 589 O O . LEU A 1 72 ? 9.353 -1.073 -6.153 1.00 95.00 72 LEU A O 1
ATOM 593 N N . ALA A 1 73 ? 9.652 -1.923 -8.216 1.00 95.00 73 ALA A N 1
ATOM 594 C CA . ALA A 1 73 ? 9.598 -3.315 -7.792 1.00 95.00 73 ALA A CA 1
ATOM 595 C C . ALA A 1 73 ? 10.741 -3.663 -6.826 1.00 95.00 73 ALA A C 1
ATOM 597 O O . ALA A 1 73 ? 10.500 -4.244 -5.767 1.00 95.00 73 ALA A O 1
ATOM 598 N N . ALA A 1 74 ? 11.960 -3.225 -7.139 1.00 91.88 74 ALA A N 1
ATOM 599 C CA . ALA A 1 74 ? 13.128 -3.419 -6.295 1.00 91.88 74 ALA A CA 1
ATOM 600 C C . ALA A 1 74 ? 13.012 -2.681 -4.952 1.00 91.88 74 ALA A C 1
ATOM 602 O O . ALA A 1 74 ? 13.318 -3.259 -3.909 1.00 91.88 74 ALA A O 1
ATOM 603 N N . LEU A 1 75 ? 12.496 -1.445 -4.944 1.00 93.50 75 LEU A N 1
ATOM 604 C CA . LEU A 1 75 ? 12.224 -0.731 -3.695 1.00 93.50 75 LEU A CA 1
ATOM 605 C C . LEU A 1 75 ? 11.181 -1.467 -2.842 1.00 93.50 75 LEU A C 1
ATOM 607 O O . LEU A 1 75 ? 11.375 -1.649 -1.646 1.00 93.50 75 LEU A O 1
ATOM 611 N N . LEU A 1 76 ? 10.077 -1.922 -3.437 1.00 95.38 76 LEU A N 1
ATOM 612 C CA . LEU A 1 76 ? 9.069 -2.705 -2.715 1.00 95.38 76 LEU A CA 1
ATOM 613 C C . LEU A 1 76 ? 9.668 -3.984 -2.120 1.00 95.38 76 LEU A C 1
ATOM 615 O O . LEU A 1 76 ? 9.359 -4.332 -0.981 1.00 95.38 76 LEU A O 1
ATOM 619 N N . ALA A 1 77 ? 10.542 -4.661 -2.867 1.00 93.94 77 ALA A N 1
ATOM 620 C CA . ALA A 1 77 ? 11.233 -5.849 -2.388 1.00 93.94 77 ALA A CA 1
ATOM 621 C C . ALA A 1 77 ? 12.145 -5.542 -1.194 1.00 93.94 77 ALA A C 1
ATOM 623 O O . ALA A 1 77 ? 12.142 -6.291 -0.215 1.00 93.94 77 ALA A O 1
ATOM 624 N N . HIS A 1 78 ? 12.856 -4.413 -1.236 1.00 92.31 78 HIS A N 1
ATOM 625 C CA . HIS A 1 78 ? 13.647 -3.910 -0.115 1.00 92.31 78 HIS A CA 1
ATOM 626 C C . HIS A 1 78 ? 12.777 -3.690 1.134 1.00 92.31 78 HIS A C 1
ATOM 628 O O . HIS A 1 78 ? 13.055 -4.239 2.201 1.00 92.31 78 HIS A O 1
ATOM 634 N N . GLU A 1 79 ? 11.649 -2.991 0.998 1.00 94.44 79 GLU A N 1
ATOM 635 C CA . GLU A 1 79 ? 10.745 -2.762 2.132 1.00 94.44 79 GLU A CA 1
ATOM 636 C C . GLU A 1 79 ? 10.096 -4.054 2.658 1.00 94.44 79 GLU A C 1
ATOM 638 O O . GLU A 1 79 ? 9.819 -4.201 3.852 1.00 94.44 79 GLU A O 1
ATOM 643 N N . PHE A 1 80 ? 9.865 -5.037 1.790 1.00 94.31 80 PHE A N 1
ATOM 644 C CA . PHE A 1 80 ? 9.386 -6.354 2.198 1.00 94.31 80 PHE A CA 1
ATOM 645 C C . PHE A 1 80 ? 10.455 -7.189 2.899 1.00 94.31 80 PHE A C 1
ATOM 647 O O . PHE A 1 80 ? 10.116 -7.958 3.802 1.00 94.31 80 PHE A O 1
ATOM 654 N N . ALA A 1 81 ? 11.733 -7.011 2.570 1.00 91.94 81 ALA A N 1
ATOM 655 C CA . ALA A 1 81 ? 12.832 -7.606 3.321 1.00 91.94 81 ALA A CA 1
ATOM 656 C C . ALA A 1 81 ? 12.857 -7.096 4.774 1.00 91.94 81 ALA A C 1
ATOM 658 O O . ALA A 1 81 ? 12.993 -7.895 5.705 1.00 91.94 81 ALA A O 1
ATOM 659 N N . HIS A 1 82 ? 12.603 -5.802 4.993 1.00 92.38 82 HIS A N 1
ATOM 660 C CA . HIS A 1 82 ? 12.423 -5.254 6.342 1.00 92.38 82 HIS A CA 1
ATOM 661 C C . HIS A 1 82 ? 11.243 -5.896 7.088 1.00 92.38 82 HIS A C 1
ATOM 663 O O . HIS A 1 82 ? 11.408 -6.347 8.225 1.00 92.38 82 HIS A O 1
ATOM 669 N N . ASN A 1 83 ? 10.086 -6.073 6.442 1.00 92.44 83 ASN A N 1
ATOM 670 C CA . ASN A 1 83 ? 8.948 -6.803 7.033 1.00 92.44 83 ASN A CA 1
ATOM 671 C C . ASN A 1 83 ? 9.276 -8.281 7.361 1.00 92.44 83 ASN A C 1
ATOM 673 O O . ASN A 1 83 ? 8.625 -8.919 8.198 1.00 92.44 83 ASN A O 1
ATOM 677 N N . ARG A 1 84 ? 10.299 -8.856 6.717 1.00 90.94 84 ARG A N 1
ATOM 678 C CA . ARG A 1 84 ? 10.834 -10.189 7.040 1.00 90.94 84 ARG A CA 1
ATOM 679 C C . ARG A 1 84 ? 11.849 -10.201 8.184 1.00 90.94 84 ARG A C 1
ATOM 681 O O . ARG A 1 84 ? 12.219 -11.285 8.613 1.00 90.94 84 ARG A O 1
ATOM 688 N N . GLY A 1 85 ? 12.242 -9.037 8.695 1.00 90.31 85 GLY A N 1
ATOM 689 C CA . GLY A 1 85 ? 13.169 -8.904 9.819 1.00 90.31 85 GLY A CA 1
ATOM 690 C C . GLY A 1 85 ? 14.597 -8.547 9.418 1.00 90.31 85 GLY A C 1
ATOM 691 O O . GLY A 1 85 ? 15.449 -8.416 10.296 1.00 90.31 85 GLY A O 1
ATOM 692 N N . MET A 1 86 ? 14.869 -8.359 8.122 1.00 89.00 86 MET A N 1
ATOM 693 C CA . MET A 1 86 ? 16.195 -7.961 7.648 1.00 89.00 86 MET A CA 1
ATOM 694 C C . MET A 1 86 ? 16.465 -6.503 8.029 1.00 89.00 86 MET A C 1
ATOM 696 O O . MET A 1 86 ? 15.607 -5.636 7.849 1.00 89.00 86 MET A O 1
ATOM 700 N N . ARG A 1 87 ? 17.649 -6.226 8.582 1.00 84.19 87 ARG A N 1
ATOM 701 C CA . ARG A 1 87 ? 17.992 -4.898 9.128 1.00 84.19 87 ARG A CA 1
ATOM 702 C C . ARG A 1 87 ? 18.974 -4.113 8.273 1.00 84.19 87 ARG A C 1
ATOM 704 O O . ARG A 1 87 ? 18.975 -2.891 8.339 1.00 84.19 87 ARG A O 1
ATOM 711 N N . GLY A 1 88 ? 19.817 -4.801 7.513 1.00 71.25 88 GLY A N 1
ATOM 712 C CA . GLY A 1 88 ? 20.909 -4.173 6.780 1.00 71.25 88 GLY A CA 1
ATOM 713 C C . GLY A 1 88 ? 20.999 -4.658 5.345 1.00 71.25 88 GLY A C 1
ATOM 714 O O . GLY A 1 88 ? 20.607 -5.781 5.036 1.00 71.25 88 GLY A O 1
ATOM 715 N N . GLU A 1 89 ? 21.581 -3.812 4.499 1.00 67.31 89 GLU A N 1
ATOM 716 C CA . GLU A 1 89 ? 21.794 -4.073 3.074 1.00 67.31 89 GLU A CA 1
ATOM 717 C C . GLU A 1 89 ? 22.517 -5.406 2.829 1.00 67.31 89 GLU A C 1
ATOM 719 O O . GLU A 1 89 ? 22.084 -6.174 1.987 1.00 67.31 89 GLU A O 1
ATOM 724 N N . ARG A 1 90 ? 23.524 -5.761 3.645 1.00 65.00 90 ARG A N 1
ATOM 725 C CA . ARG A 1 90 ? 24.271 -7.034 3.521 1.00 65.00 90 ARG A CA 1
ATOM 726 C C . ARG A 1 90 ? 23.416 -8.298 3.688 1.00 65.00 90 ARG A C 1
ATOM 728 O O . ARG A 1 90 ? 23.809 -9.362 3.231 1.00 65.00 90 ARG A O 1
ATOM 735 N N . GLN A 1 91 ? 22.280 -8.209 4.384 1.00 66.88 91 GLN A N 1
ATOM 736 C CA . GLN A 1 91 ? 21.348 -9.336 4.549 1.00 66.88 91 GLN A CA 1
ATOM 737 C C . GLN A 1 91 ? 20.354 -9.432 3.387 1.00 66.88 91 GLN A C 1
ATOM 739 O O . GLN A 1 91 ? 19.684 -10.450 3.212 1.00 66.88 91 GLN A O 1
ATOM 744 N N . MET A 1 92 ? 20.227 -8.358 2.612 1.00 71.44 92 MET A N 1
ATOM 745 C CA . MET A 1 92 ? 19.321 -8.271 1.487 1.00 71.44 92 MET A CA 1
ATOM 746 C C . MET A 1 92 ? 20.109 -8.644 0.236 1.00 71.44 92 MET A C 1
ATOM 748 O O . MET A 1 92 ? 21.141 -8.057 -0.051 1.00 71.44 92 MET A O 1
ATOM 752 N N . ARG A 1 93 ? 19.604 -9.586 -0.568 1.00 58.09 93 ARG A N 1
ATOM 753 C CA . ARG A 1 93 ? 20.200 -9.959 -1.873 1.00 58.09 93 ARG A CA 1
ATOM 754 C C . ARG A 1 93 ? 20.126 -8.842 -2.932 1.00 58.09 93 ARG A C 1
ATOM 756 O O . ARG A 1 93 ? 20.166 -9.116 -4.126 1.00 58.09 93 ARG A O 1
ATOM 763 N N . CYS A 1 94 ? 19.887 -7.609 -2.505 1.00 55.50 94 CYS A N 1
ATOM 764 C CA . CYS A 1 94 ? 19.894 -6.430 -3.3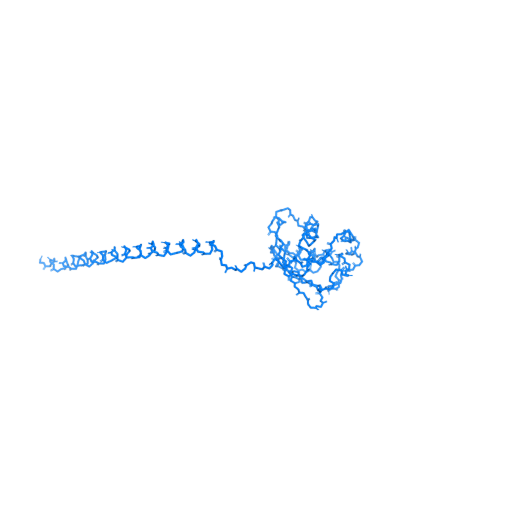47 1.00 55.50 94 CYS A CA 1
ATOM 765 C C . CYS A 1 94 ? 21.266 -5.803 -3.117 1.00 55.50 94 CYS A C 1
ATOM 767 O O . CYS A 1 94 ? 21.422 -5.057 -2.152 1.00 55.50 94 CYS A O 1
ATOM 769 N N . ASP A 1 95 ? 22.258 -6.182 -3.928 1.00 47.09 95 ASP A N 1
ATOM 770 C CA . ASP A 1 95 ? 23.591 -5.582 -3.849 1.00 47.09 95 ASP A CA 1
ATOM 771 C C . ASP A 1 95 ? 23.456 -4.063 -3.871 1.00 47.09 95 ASP A C 1
ATOM 773 O O . ASP A 1 95 ? 22.773 -3.478 -4.721 1.00 47.09 95 ASP A O 1
ATOM 777 N N . SER A 1 96 ? 24.012 -3.443 -2.839 1.00 49.88 96 SER A N 1
ATOM 778 C CA . SER A 1 96 ? 23.739 -2.061 -2.529 1.00 49.88 96 SER A CA 1
ATOM 779 C C . SER A 1 96 ? 24.684 -1.117 -3.245 1.00 49.88 96 SER A C 1
ATOM 781 O O . SER A 1 96 ? 25.884 -1.342 -3.354 1.00 49.88 96 SER A O 1
ATOM 783 N N . SER A 1 97 ? 24.148 0.042 -3.596 1.00 45.38 97 SER A N 1
ATOM 784 C CA . SER A 1 97 ? 24.884 1.281 -3.386 1.00 45.38 97 SER A CA 1
ATOM 785 C C . SER A 1 97 ? 23.891 2.350 -2.938 1.00 45.38 97 SER A C 1
ATOM 787 O O . SER A 1 97 ? 23.481 3.203 -3.719 1.00 45.38 97 SER A O 1
ATOM 789 N N . ARG A 1 98 ? 23.397 2.235 -1.695 1.00 45.75 98 ARG A N 1
ATOM 790 C CA . ARG A 1 98 ? 22.548 3.230 -1.008 1.00 45.75 98 ARG A CA 1
ATOM 791 C C . ARG A 1 98 ? 21.447 3.861 -1.885 1.00 45.75 98 ARG A C 1
ATOM 793 O O . ARG A 1 98 ? 21.477 5.061 -2.107 1.00 45.75 98 ARG A O 1
ATOM 800 N N . TYR A 1 99 ? 20.444 3.094 -2.323 1.00 48.97 99 TYR A N 1
ATOM 801 C CA . TYR A 1 99 ? 19.281 3.559 -3.124 1.00 48.97 99 TYR A CA 1
ATOM 802 C C . TYR A 1 99 ? 19.439 3.608 -4.660 1.00 48.97 99 TYR A C 1
ATOM 804 O O . TYR A 1 99 ? 18.642 4.251 -5.342 1.00 48.97 99 TYR A O 1
ATOM 812 N N . GLY A 1 100 ? 20.394 2.868 -5.225 1.00 47.38 100 GLY A N 1
ATOM 813 C CA . GLY A 1 100 ? 20.498 2.595 -6.662 1.00 47.38 100 GLY A CA 1
ATOM 814 C C . GLY A 1 100 ? 20.652 1.099 -6.892 1.00 47.38 100 GLY A C 1
ATOM 815 O O . GLY A 1 100 ? 21.723 0.542 -6.712 1.00 47.38 100 GLY A O 1
ATOM 816 N N . CYS A 1 101 ? 19.550 0.443 -7.221 1.00 52.41 101 CYS A N 1
ATOM 817 C CA . CYS A 1 101 ? 19.496 -0.935 -7.685 1.00 52.41 101 CYS A CA 1
ATOM 818 C C . CYS A 1 101 ? 20.499 -1.159 -8.830 1.00 52.41 101 CYS A C 1
ATOM 820 O O . CYS A 1 101 ? 20.325 -0.596 -9.910 1.00 52.41 101 CYS A O 1
ATOM 822 N N . GLY A 1 102 ? 21.543 -1.948 -8.586 1.00 60.81 102 GLY A N 1
ATOM 823 C CA . GLY A 1 102 ? 22.508 -2.308 -9.623 1.00 60.81 102 GLY A CA 1
ATOM 824 C C . GLY A 1 102 ? 21.892 -3.172 -10.730 1.00 60.81 102 GLY A C 1
ATOM 825 O O . GLY A 1 102 ? 20.728 -3.576 -10.658 1.00 60.81 102 GLY A O 1
ATOM 826 N N . SER A 1 103 ? 22.708 -3.520 -11.726 1.00 69.75 103 SER A N 1
ATOM 827 C CA . SER A 1 103 ? 22.325 -4.358 -12.877 1.00 69.75 103 SER A CA 1
ATOM 828 C C . SER A 1 103 ? 21.600 -5.655 -12.483 1.00 69.75 103 SER A C 1
ATOM 830 O O . SER A 1 103 ? 20.657 -6.069 -13.151 1.00 69.75 103 SER A O 1
ATOM 832 N N . ALA A 1 104 ? 21.957 -6.269 -11.352 1.00 77.94 104 ALA A N 1
ATOM 833 C CA . ALA A 1 104 ? 21.304 -7.481 -10.857 1.00 77.94 104 ALA A CA 1
ATOM 834 C C . ALA A 1 104 ? 19.821 -7.279 -10.484 1.00 77.94 104 ALA A C 1
ATOM 836 O O . ALA A 1 104 ? 18.994 -8.167 -10.695 1.00 77.94 104 ALA A O 1
ATOM 837 N N . ALA A 1 105 ? 19.466 -6.118 -9.928 1.00 81.81 105 ALA A N 1
ATOM 838 C CA . ALA A 1 105 ? 18.086 -5.805 -9.572 1.00 81.81 105 ALA A CA 1
ATOM 839 C C . ALA A 1 105 ? 17.250 -5.481 -10.815 1.00 81.81 105 ALA A C 1
ATOM 841 O O . ALA A 1 105 ? 16.099 -5.906 -10.893 1.00 81.81 105 ALA A O 1
ATOM 842 N N . GLU A 1 106 ? 17.835 -4.797 -11.799 1.00 87.56 106 GLU A N 1
ATOM 843 C CA . GLU A 1 106 ? 17.200 -4.596 -13.102 1.00 87.56 106 GLU A CA 1
ATOM 844 C C . GLU A 1 106 ? 16.856 -5.935 -13.762 1.00 87.56 106 GLU A C 1
ATOM 846 O O . GLU A 1 106 ? 15.700 -6.150 -14.111 1.00 87.56 106 GLU A O 1
ATOM 851 N N . VAL A 1 107 ? 17.802 -6.878 -13.824 1.00 87.94 107 VAL A N 1
ATOM 852 C CA . VAL A 1 107 ? 17.553 -8.221 -14.377 1.00 87.94 107 VAL A CA 1
ATOM 853 C C . VAL A 1 107 ? 16.484 -8.970 -13.573 1.00 87.94 107 VAL A C 1
ATOM 855 O O . VAL A 1 107 ? 15.533 -9.504 -14.144 1.00 87.94 107 VAL A O 1
ATOM 858 N N . ARG A 1 108 ? 16.580 -8.979 -12.236 1.00 87.88 108 ARG A N 1
ATOM 859 C CA . ARG A 1 108 ? 15.627 -9.687 -11.358 1.00 87.88 108 ARG A CA 1
ATOM 860 C C . ARG A 1 108 ? 14.198 -9.152 -11.464 1.00 87.88 108 ARG A C 1
ATOM 862 O O . ARG A 1 108 ? 13.247 -9.918 -11.302 1.00 87.88 108 ARG A O 1
ATOM 869 N N . PHE A 1 109 ? 14.046 -7.849 -11.682 1.00 91.81 109 PHE A N 1
ATOM 870 C CA . PHE A 1 109 ? 12.754 -7.167 -11.733 1.00 91.81 109 PHE A CA 1
ATOM 871 C C . PHE A 1 109 ? 12.388 -6.676 -13.138 1.00 91.81 109 PHE A C 1
ATOM 873 O O . PHE A 1 109 ? 11.477 -5.860 -13.270 1.00 91.81 109 PHE A O 1
ATOM 880 N N . ALA A 1 110 ? 13.043 -7.190 -14.185 1.00 93.19 110 ALA A N 1
ATOM 881 C CA . ALA A 1 110 ? 12.790 -6.811 -15.575 1.00 93.19 110 ALA A CA 1
ATOM 882 C C . ALA A 1 110 ? 11.321 -7.027 -15.975 1.00 93.19 110 ALA A C 1
ATOM 884 O O . ALA A 1 110 ? 10.728 -6.178 -16.636 1.00 93.19 110 ALA A O 1
ATOM 885 N N . TRP A 1 111 ? 10.695 -8.092 -15.461 1.00 94.69 111 TRP A N 1
ATOM 886 C CA . TRP A 1 111 ? 9.265 -8.385 -15.631 1.00 94.69 111 TRP A CA 1
ATOM 887 C C . TRP A 1 111 ? 8.346 -7.234 -15.189 1.00 94.69 111 TRP A C 1
ATOM 889 O O . TRP A 1 111 ? 7.223 -7.111 -15.667 1.00 94.69 111 TRP A O 1
ATOM 899 N N . ALA A 1 112 ? 8.794 -6.351 -14.287 1.00 94.75 112 ALA A N 1
ATOM 900 C CA . ALA A 1 112 ? 7.989 -5.220 -13.837 1.00 94.75 112 ALA A CA 1
ATOM 901 C C . ALA A 1 112 ? 7.771 -4.179 -14.945 1.00 94.75 112 ALA A C 1
ATOM 903 O O . ALA A 1 112 ? 6.845 -3.377 -14.834 1.00 94.75 112 ALA A O 1
ATOM 904 N N . ALA A 1 113 ? 8.593 -4.181 -16.001 1.00 94.00 113 ALA A N 1
ATOM 905 C CA . ALA A 1 113 ? 8.418 -3.313 -17.164 1.00 94.00 113 ALA A CA 1
ATOM 906 C C . ALA A 1 113 ? 7.083 -3.555 -17.888 1.00 94.00 113 ALA A C 1
ATOM 908 O O . ALA A 1 113 ? 6.523 -2.620 -18.453 1.00 94.00 113 ALA A O 1
ATOM 909 N N . GLU A 1 114 ? 6.548 -4.775 -17.814 1.00 95.50 114 GLU A N 1
ATOM 910 C CA . GLU A 1 114 ? 5.272 -5.160 -18.428 1.00 95.50 114 GLU A CA 1
ATOM 911 C C . GLU A 1 114 ? 4.058 -4.693 -17.612 1.00 95.50 114 GLU A C 1
ATOM 913 O O . GLU A 1 114 ? 2.927 -4.691 -18.101 1.00 95.50 114 GLU A O 1
ATOM 918 N N . LEU A 1 115 ? 4.266 -4.286 -16.354 1.00 95.88 115 LEU A N 1
ATOM 919 C CA . LEU A 1 115 ? 3.180 -3.855 -15.488 1.00 95.88 115 LEU A CA 1
ATOM 920 C C . LEU A 1 115 ? 2.832 -2.378 -15.703 1.00 95.88 115 LEU A C 1
ATOM 922 O O . LEU A 1 115 ? 3.717 -1.512 -15.736 1.00 95.88 115 LEU A O 1
ATOM 926 N N . PRO A 1 116 ? 1.531 -2.046 -15.774 1.00 95.06 116 PRO A N 1
ATOM 927 C CA . PRO A 1 116 ? 1.115 -0.670 -15.947 1.00 95.06 116 PRO A CA 1
ATOM 928 C C . PRO A 1 116 ? 1.390 0.136 -14.673 1.00 95.06 116 PRO A C 1
ATOM 930 O O . PRO A 1 116 ? 1.227 -0.342 -13.550 1.00 95.06 116 PRO A O 1
ATOM 933 N N . LEU A 1 117 ? 1.781 1.394 -14.864 1.00 96.00 117 LEU A N 1
ATOM 934 C CA . LEU A 1 117 ? 1.806 2.414 -13.820 1.00 96.00 117 LEU A CA 1
ATOM 935 C C . LEU A 1 117 ? 1.329 3.720 -14.439 1.00 96.00 117 LEU A C 1
ATOM 937 O O . LEU A 1 117 ? 2.128 4.507 -14.945 1.00 96.00 117 LEU A O 1
ATOM 941 N N . ARG A 1 118 ? 0.013 3.907 -14.467 1.00 95.88 118 ARG A N 1
ATOM 942 C CA . ARG A 1 118 ? -0.621 5.075 -15.075 1.00 95.88 118 ARG A CA 1
ATOM 943 C C . ARG A 1 118 ? -1.051 6.059 -14.006 1.00 95.88 118 ARG A C 1
ATOM 945 O O . ARG A 1 118 ? -1.393 5.687 -12.879 1.00 95.88 118 ARG A O 1
ATOM 952 N N . LYS A 1 119 ? -1.078 7.339 -14.369 1.00 93.69 119 LYS A N 1
ATOM 953 C CA . LYS A 1 119 ? -1.792 8.338 -13.575 1.00 93.69 119 LYS A CA 1
ATOM 954 C C . LYS A 1 119 ? -3.272 7.983 -13.586 1.00 93.69 119 LYS A C 1
ATOM 956 O O . LYS A 1 119 ? -3.822 7.621 -14.624 1.00 93.69 119 LYS A O 1
ATOM 961 N N . ALA A 1 120 ? -3.900 8.055 -12.419 1.00 90.12 120 ALA A N 1
ATOM 962 C CA . ALA A 1 120 ? -5.335 7.903 -12.325 1.00 90.12 120 ALA A CA 1
ATOM 963 C C . ALA A 1 120 ? -5.960 8.998 -13.187 1.00 90.12 120 ALA A C 1
ATOM 965 O O . ALA A 1 120 ? -5.664 10.183 -13.000 1.00 90.12 120 ALA A O 1
ATOM 966 N N . VAL A 1 121 ? -6.824 8.602 -14.120 1.00 80.50 121 VAL A N 1
ATOM 967 C CA . VAL A 1 121 ? -7.709 9.565 -14.769 1.00 80.50 121 VAL A CA 1
ATOM 968 C C . VAL A 1 121 ? -8.482 10.222 -13.629 1.00 80.50 121 VAL A C 1
ATOM 970 O O . VAL A 1 121 ? -9.053 9.488 -12.812 1.00 80.50 121 VAL A O 1
ATOM 973 N N . PRO A 1 122 ? -8.460 11.563 -13.498 1.00 70.00 122 PRO A N 1
ATOM 974 C CA . PRO A 1 122 ? -9.283 12.221 -12.506 1.00 70.00 122 PRO A CA 1
ATOM 975 C C . PRO A 1 122 ? -10.695 11.714 -12.747 1.00 70.00 122 PRO A C 1
ATOM 977 O O . PRO A 1 122 ? -11.241 11.923 -13.830 1.00 70.00 122 PRO A O 1
ATOM 980 N N . ALA A 1 123 ? -11.245 10.962 -11.788 1.00 61.12 123 ALA A N 1
ATOM 981 C CA . ALA A 1 123 ? -12.619 10.513 -11.892 1.00 61.12 123 ALA A CA 1
ATOM 982 C C . ALA A 1 123 ? -13.418 11.780 -12.159 1.00 61.12 123 ALA A C 1
ATOM 984 O O . ALA A 1 123 ? -13.321 12.698 -11.336 1.00 61.12 123 ALA A O 1
ATOM 985 N N . ALA A 1 124 ? -14.086 11.853 -13.324 1.00 56.47 124 ALA A N 1
ATOM 986 C CA . ALA A 1 124 ? -14.882 13.006 -13.721 1.00 56.47 124 ALA A CA 1
ATOM 987 C C . ALA A 1 124 ? -15.620 13.433 -12.470 1.00 56.47 124 ALA A C 1
ATOM 989 O O . ALA A 1 124 ? -16.326 12.601 -11.889 1.00 56.47 124 ALA A O 1
ATOM 990 N N . THR A 1 125 ? -15.286 14.622 -11.962 1.00 49.72 125 THR A N 1
ATOM 991 C CA . THR A 1 125 ? -15.681 15.063 -10.633 1.00 49.72 125 THR A CA 1
ATOM 992 C C . THR A 1 125 ? -17.177 14.874 -10.6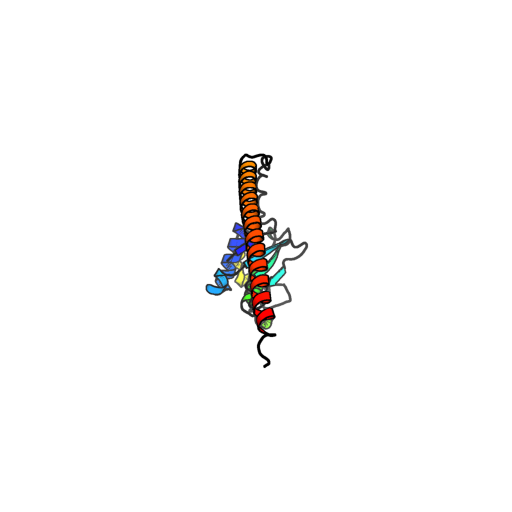15 1.00 49.72 125 THR A C 1
ATOM 994 O O . THR A 1 125 ? -17.891 15.627 -11.276 1.00 49.72 125 THR A O 1
ATOM 997 N N . LYS A 1 126 ? -17.666 13.818 -9.947 1.00 50.66 126 LYS A N 1
ATOM 998 C CA . LYS A 1 126 ? -19.092 13.670 -9.711 1.00 50.66 126 LYS A CA 1
ATOM 999 C C . LYS A 1 126 ? -19.379 14.923 -8.920 1.00 50.66 126 LYS A C 1
ATOM 1001 O O . LYS A 1 126 ? -18.959 14.997 -7.762 1.00 50.66 126 LYS A O 1
ATOM 1006 N N . ARG A 1 127 ? -19.928 15.950 -9.589 1.00 49.00 127 ARG A N 1
ATOM 1007 C CA . ARG A 1 127 ? -20.400 17.188 -8.973 1.00 49.00 127 ARG A CA 1
ATOM 1008 C C . ARG A 1 127 ? -21.067 16.692 -7.713 1.00 49.00 127 ARG A C 1
ATOM 1010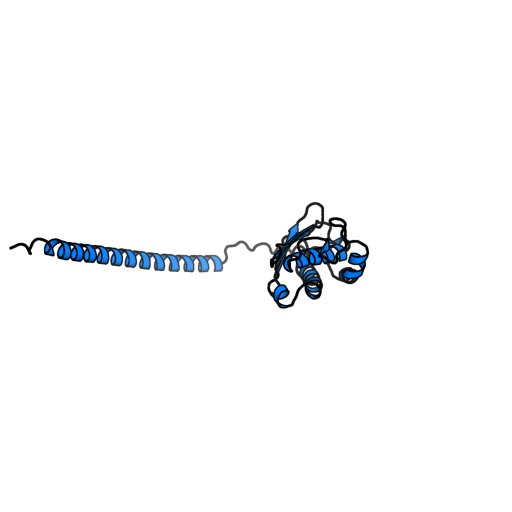 O O . ARG A 1 127 ? -21.996 15.894 -7.826 1.00 49.00 127 ARG A O 1
ATOM 1017 N N . LYS A 1 128 ? -20.499 17.006 -6.542 1.00 49.44 128 LYS A N 1
ATOM 1018 C CA . LYS A 1 128 ? -21.104 16.610 -5.275 1.00 49.44 128 LYS A CA 1
ATOM 1019 C C . LYS A 1 128 ? -22.520 17.147 -5.375 1.00 49.44 128 LYS A C 1
ATOM 1021 O O . LYS A 1 128 ? -22.693 18.364 -5.335 1.00 49.44 128 LYS A O 1
ATOM 1026 N N . ALA A 1 129 ? -23.489 16.265 -5.621 1.00 50.66 129 ALA A N 1
ATOM 1027 C CA . ALA A 1 129 ? -24.884 16.639 -5.598 1.00 50.66 129 ALA A CA 1
ATOM 1028 C C . ALA A 1 129 ? -25.057 17.325 -4.248 1.00 50.66 129 ALA A C 1
ATOM 1030 O O . ALA A 1 129 ? -24.612 16.793 -3.224 1.00 50.66 129 ALA A O 1
ATOM 1031 N N . LYS A 1 130 ? -25.518 18.575 -4.296 1.00 51.06 130 LYS A N 1
ATOM 1032 C CA . LYS A 1 130 ? -25.671 19.456 -3.143 1.00 51.06 130 LYS A CA 1
ATOM 1033 C C . LYS A 1 130 ? -26.297 18.618 -2.026 1.00 51.06 130 LYS A C 1
ATOM 1035 O O . LYS A 1 130 ? -27.405 18.117 -2.195 1.00 51.06 130 LYS A O 1
ATOM 1040 N N . ARG A 1 131 ? -25.532 18.359 -0.956 1.00 54.00 131 ARG A N 1
ATOM 1041 C CA . ARG A 1 131 ? -25.990 17.590 0.207 1.00 54.00 131 ARG A CA 1
ATOM 1042 C C . ARG A 1 131 ? -27.175 18.336 0.808 1.00 54.00 131 ARG A C 1
ATOM 1044 O O . ARG A 1 131 ? -27.008 19.341 1.485 1.00 54.00 131 ARG A O 1
ATOM 1051 N N . GLY A 1 132 ? -28.351 17.866 0.446 1.00 57.53 132 GLY A N 1
ATOM 1052 C CA . GLY A 1 132 ? -29.659 18.263 0.944 1.00 57.53 132 GLY A CA 1
ATOM 1053 C C . GLY A 1 132 ? -30.628 17.110 0.710 1.00 57.53 132 GLY A C 1
ATOM 1054 O O . GLY A 1 132 ? -31.778 17.331 0.357 1.00 57.53 132 GLY A O 1
ATOM 1055 N N . SER A 1 133 ? -30.117 15.876 0.790 1.00 62.41 133 SER A N 1
ATOM 1056 C CA . SER A 1 133 ? -30.892 14.673 0.501 1.00 62.41 133 SER A CA 1
ATOM 1057 C C . SER A 1 133 ? -31.656 14.241 1.739 1.00 62.41 133 SER A C 1
ATOM 1059 O O . SER A 1 133 ? -31.145 14.352 2.853 1.00 62.41 133 SER A O 1
ATOM 1061 N N . ASP A 1 134 ? -32.838 13.675 1.545 1.00 64.88 134 ASP A N 1
ATOM 1062 C CA . ASP A 1 134 ? -33.671 13.117 2.612 1.00 64.88 134 ASP A CA 1
ATOM 1063 C C . ASP A 1 134 ? -32.940 12.072 3.473 1.00 64.88 134 ASP A C 1
ATOM 1065 O O . ASP A 1 134 ? -33.282 11.876 4.636 1.00 64.88 134 ASP A O 1
ATOM 1069 N N . ALA A 1 135 ? -31.851 11.486 2.963 1.00 65.62 135 ALA A N 1
ATOM 1070 C CA . ALA A 1 135 ? -30.949 10.633 3.732 1.00 65.62 135 ALA A CA 1
ATOM 1071 C C . ALA A 1 135 ? -30.264 11.362 4.906 1.00 65.62 135 ALA A C 1
ATOM 1073 O O . ALA A 1 135 ? -30.065 10.764 5.963 1.00 65.62 135 ALA A O 1
ATOM 1074 N N . ASP A 1 136 ? -29.934 12.650 4.760 1.00 71.50 136 ASP A N 1
ATOM 1075 C CA . ASP A 1 136 ? -29.367 13.454 5.848 1.00 71.50 136 ASP A CA 1
ATOM 1076 C C . ASP A 1 136 ? -30.443 13.783 6.901 1.00 71.50 136 ASP A C 1
ATOM 1078 O O . ASP A 1 136 ? -30.154 13.736 8.097 1.00 71.50 136 ASP A O 1
ATOM 1082 N N . ARG A 1 137 ? -31.704 14.007 6.488 1.00 77.38 137 ARG A N 1
ATOM 1083 C CA . ARG A 1 137 ? -32.840 14.186 7.418 1.00 77.38 137 ARG A CA 1
ATOM 1084 C C . ARG A 1 137 ? -33.153 12.903 8.189 1.00 77.38 137 ARG A C 1
ATOM 1086 O O . ARG A 1 137 ? -33.314 12.946 9.403 1.00 77.38 137 ARG A O 1
ATOM 1093 N N . ALA A 1 138 ? -33.173 11.757 7.508 1.00 77.00 138 ALA A N 1
ATOM 1094 C CA . ALA A 1 138 ? -33.379 10.454 8.139 1.00 77.00 138 ALA A CA 1
ATOM 1095 C C . ALA A 1 138 ? -32.250 10.114 9.126 1.00 77.00 138 ALA A C 1
ATOM 1097 O O . ALA A 1 138 ? -32.485 9.555 10.198 1.00 77.00 138 ALA A O 1
ATOM 1098 N N . ARG A 1 139 ? -31.009 10.492 8.792 1.00 79.75 139 ARG A N 1
ATOM 1099 C CA . ARG A 1 139 ? -29.865 10.321 9.687 1.00 79.75 139 ARG A CA 1
ATOM 1100 C C . ARG A 1 139 ? -29.961 11.217 10.922 1.00 79.75 139 ARG A C 1
ATOM 1102 O O . ARG A 1 139 ? -29.650 10.731 12.005 1.00 79.75 139 ARG A O 1
ATOM 1109 N N . LEU A 1 140 ? -30.396 12.470 10.773 1.00 86.69 140 LEU A N 1
ATOM 1110 C CA . LEU A 1 140 ? -30.650 13.371 11.903 1.00 86.69 140 LEU A CA 1
ATOM 1111 C C . LEU A 1 140 ? -31.741 12.817 12.828 1.00 86.69 140 LEU A C 1
ATOM 1113 O O . LEU A 1 140 ? -31.489 12.664 14.017 1.00 86.69 140 LEU A O 1
ATOM 1117 N N . ALA A 1 141 ? -32.882 12.387 12.281 1.00 86.94 141 ALA A N 1
ATOM 1118 C CA . ALA A 1 141 ? -33.974 11.815 13.074 1.00 86.94 141 ALA A CA 1
ATOM 1119 C C . ALA A 1 141 ? -33.531 10.598 13.909 1.00 86.94 141 ALA A C 1
ATOM 1121 O O . ALA A 1 141 ? -33.859 10.488 15.089 1.00 86.94 141 ALA A O 1
ATOM 1122 N N . ARG A 1 142 ? -32.712 9.711 13.326 1.00 88.81 142 ARG A N 1
ATOM 1123 C CA . ARG A 1 142 ? -32.154 8.555 14.045 1.00 88.81 142 ARG A CA 1
ATOM 1124 C C . ARG A 1 142 ? -31.202 8.962 15.174 1.00 88.81 142 ARG A C 1
ATOM 1126 O O . ARG A 1 142 ? -31.149 8.293 16.204 1.00 88.81 142 ARG A O 1
ATOM 1133 N N . VAL A 1 143 ? -30.414 10.018 14.976 1.00 91.00 143 VAL A N 1
ATOM 1134 C CA . VAL A 1 143 ? -29.529 10.547 16.024 1.00 91.00 143 VAL A CA 1
ATOM 1135 C C . VAL A 1 143 ? -30.357 11.131 17.169 1.00 91.00 143 VAL A C 1
ATOM 1137 O O . VAL A 1 143 ? -30.062 10.836 18.326 1.00 91.00 143 VAL A O 1
ATOM 1140 N N . ASP A 1 144 ? -31.425 11.867 16.865 1.00 94.38 144 ASP A N 1
ATOM 1141 C CA . ASP A 1 144 ? -32.311 12.455 17.875 1.00 94.38 144 ASP A CA 1
ATOM 1142 C C . ASP A 1 144 ? -33.030 11.391 18.721 1.00 94.38 144 ASP A C 1
ATOM 1144 O O . ASP A 1 144 ? -33.160 11.539 19.938 1.00 94.38 144 ASP A O 1
ATOM 1148 N N . GLU A 1 145 ? -33.460 10.279 18.115 1.00 92.19 145 GLU A N 1
ATOM 1149 C CA . GLU A 1 145 ? -34.032 9.148 18.859 1.00 92.19 145 GLU A CA 1
ATOM 1150 C C . GLU A 1 145 ? -33.035 8.527 19.838 1.00 92.19 145 GLU A C 1
ATOM 1152 O O . GLU A 1 145 ? -33.376 8.296 21.003 1.00 92.19 145 GLU A O 1
ATOM 1157 N N . LEU A 1 146 ? -31.797 8.297 19.389 1.00 89.12 146 LEU A N 1
ATOM 1158 C CA . LEU A 1 146 ? -30.738 7.766 20.244 1.00 89.12 146 LEU A CA 1
ATOM 1159 C C . LEU A 1 146 ? -30.440 8.719 21.403 1.00 89.12 146 LEU A C 1
ATOM 1161 O O . LEU A 1 146 ? -30.304 8.264 22.538 1.00 89.12 146 LEU A O 1
ATOM 1165 N N . LEU A 1 147 ? -30.392 10.030 21.149 1.00 92.62 147 LEU A N 1
ATOM 1166 C CA . LEU A 1 147 ? -30.198 11.026 22.204 1.00 92.62 147 LEU A CA 1
ATOM 1167 C C . LEU A 1 147 ? -31.302 10.937 23.265 1.00 92.62 147 LEU A C 1
ATOM 1169 O O . LEU A 1 147 ? -30.996 10.777 24.446 1.00 92.62 147 LEU A O 1
ATOM 1173 N N . ARG A 1 148 ? -32.577 10.912 22.858 1.00 93.44 148 ARG A N 1
ATOM 1174 C CA . ARG A 1 148 ? -33.713 10.771 23.791 1.00 93.44 148 ARG A CA 1
ATOM 1175 C C . ARG A 1 148 ? -33.664 9.468 24.588 1.00 93.44 148 ARG A C 1
ATOM 1177 O O . ARG A 1 148 ? -34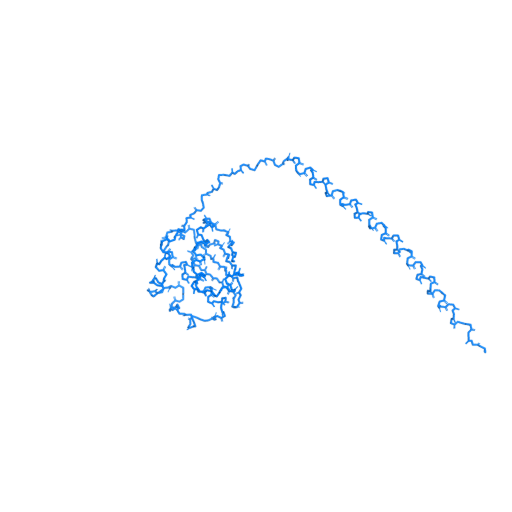.033 9.435 25.764 1.00 93.44 148 ARG A O 1
ATOM 1184 N N . GLU A 1 149 ? -33.246 8.368 23.965 1.00 92.81 149 GLU A N 1
ATOM 1185 C CA . GLU A 1 149 ? -33.083 7.088 24.654 1.00 92.81 149 GLU A CA 1
ATOM 1186 C C . GLU A 1 149 ? -32.010 7.169 25.747 1.00 92.81 149 GLU A C 1
ATOM 1188 O O . GLU A 1 149 ? -32.249 6.745 26.885 1.00 92.81 149 GLU A O 1
ATOM 1193 N N . TRP A 1 150 ? -30.854 7.747 25.424 1.00 90.44 150 TRP A N 1
ATOM 1194 C CA . TRP A 1 150 ? -29.749 7.896 26.364 1.00 90.44 150 TRP A CA 1
ATOM 1195 C C . TRP A 1 150 ? -30.069 8.873 27.496 1.00 90.44 150 TRP A C 1
ATOM 1197 O O . TRP A 1 150 ? -29.761 8.567 28.646 1.00 90.44 150 TRP A O 1
ATOM 1207 N N . GLU A 1 151 ? -30.787 9.963 27.227 1.00 93.25 151 GLU A N 1
ATOM 1208 C CA . GLU A 1 151 ? -31.286 10.874 28.265 1.00 93.25 151 GLU A CA 1
ATOM 1209 C C . GLU A 1 151 ? -32.235 10.169 29.250 1.00 93.25 151 GLU A C 1
ATOM 1211 O O . GLU A 1 151 ? -32.155 10.369 30.467 1.00 93.25 151 GLU A O 1
ATOM 1216 N N . ARG A 1 152 ? -33.128 9.294 28.760 1.00 93.00 152 ARG A N 1
ATOM 1217 C CA . ARG A 1 152 ? -34.000 8.483 29.632 1.00 93.00 152 ARG A CA 1
ATOM 1218 C C . ARG A 1 152 ? -33.189 7.519 30.494 1.00 93.00 152 ARG A C 1
ATOM 1220 O O . ARG A 1 152 ? -33.445 7.412 31.696 1.00 93.00 152 ARG A O 1
ATOM 1227 N N . LYS A 1 153 ? -32.204 6.836 29.902 1.00 92.12 153 LYS A N 1
ATOM 1228 C CA . LYS A 1 153 ? -31.296 5.932 30.626 1.00 92.12 153 LYS A CA 1
ATOM 1229 C C . LYS A 1 153 ? -30.497 6.679 31.694 1.00 92.12 153 LYS A C 1
ATOM 1231 O O . LYS A 1 153 ? -30.393 6.187 32.816 1.00 92.12 153 LYS A O 1
ATOM 1236 N N . GLU A 1 154 ? -30.005 7.877 31.387 1.00 94.44 154 GLU A N 1
ATOM 1237 C CA . GLU A 1 154 ? -29.287 8.730 32.336 1.00 94.44 154 GLU A CA 1
ATOM 1238 C C . GLU A 1 154 ? -30.177 9.122 33.525 1.00 94.44 154 GLU A C 1
ATOM 1240 O O . GLU A 1 154 ? -29.771 8.970 34.680 1.00 94.44 154 GLU A O 1
ATOM 1245 N N . LYS A 1 155 ? -31.420 9.558 33.272 1.00 93.69 155 LYS A N 1
ATOM 1246 C CA . LYS A 1 155 ? -32.389 9.878 34.336 1.00 93.69 155 LYS A CA 1
ATOM 1247 C C . LYS A 1 155 ? -32.658 8.671 35.237 1.00 93.69 155 LYS A C 1
ATOM 1249 O O . LYS A 1 155 ? -32.579 8.792 36.459 1.00 93.69 155 LYS A O 1
ATOM 1254 N N . LEU A 1 156 ? -32.912 7.496 34.656 1.00 90.88 156 LEU A N 1
ATOM 1255 C CA . LEU A 1 156 ? -33.125 6.260 35.420 1.00 90.88 156 LEU A CA 1
ATOM 1256 C C . LEU A 1 156 ? -31.898 5.879 36.256 1.00 90.88 156 LEU A C 1
ATOM 1258 O O . LEU A 1 156 ? -32.041 5.495 37.420 1.00 90.88 156 LEU A O 1
ATOM 1262 N N . ALA A 1 157 ? -30.697 6.010 35.690 1.00 92.94 157 ALA A N 1
ATOM 1263 C CA . ALA A 1 157 ? -29.450 5.757 36.399 1.00 92.94 157 ALA A CA 1
ATOM 1264 C C . ALA A 1 157 ? -29.277 6.711 37.591 1.00 92.94 157 ALA A C 1
ATOM 1266 O O . ALA A 1 157 ? -28.991 6.250 38.697 1.00 92.94 157 ALA A O 1
ATOM 1267 N N . LYS A 1 158 ? -29.530 8.015 37.407 1.00 93.50 158 LYS A N 1
ATOM 1268 C CA . LYS A 1 158 ? -29.498 9.015 38.490 1.00 93.50 158 LYS A CA 1
ATOM 1269 C C . LYS A 1 158 ? -30.479 8.672 39.611 1.00 93.50 158 LYS A C 1
ATOM 1271 O O . LYS A 1 158 ? -30.093 8.700 40.780 1.00 93.50 158 LYS A O 1
ATOM 1276 N N . THR A 1 159 ? -31.708 8.276 39.279 1.00 94.56 159 THR A N 1
ATOM 1277 C CA . THR A 1 159 ? -32.711 7.873 40.278 1.00 94.56 159 THR A CA 1
ATOM 1278 C C . THR A 1 159 ? -32.278 6.628 41.055 1.00 94.56 159 THR A C 1
ATOM 1280 O O . THR A 1 159 ? -32.354 6.614 42.285 1.00 94.56 159 THR A O 1
ATOM 1283 N N . LYS A 1 160 ? -31.766 5.592 40.372 1.00 93.38 160 LYS A N 1
ATOM 1284 C CA . LYS A 1 160 ? -31.251 4.381 41.037 1.00 93.38 160 LYS A CA 1
ATOM 1285 C C . LYS A 1 160 ? -30.063 4.694 41.946 1.00 93.38 160 LYS A C 1
ATOM 1287 O O . LYS A 1 160 ? -30.043 4.249 43.091 1.00 93.38 160 LYS A O 1
ATOM 1292 N N . LEU A 1 161 ? -29.116 5.506 41.477 1.00 92.69 161 LEU A N 1
ATOM 1293 C CA . LEU A 1 161 ? -27.978 5.959 42.280 1.00 92.69 161 LEU A CA 1
ATOM 1294 C C . LEU A 1 161 ? -28.432 6.720 43.528 1.00 92.69 161 LEU A C 1
ATOM 1296 O O . LEU A 1 161 ? -27.908 6.479 44.613 1.00 92.69 161 LEU A O 1
ATOM 1300 N N . ALA A 1 162 ? -29.425 7.604 43.406 1.00 92.81 162 ALA A N 1
ATOM 1301 C CA . ALA A 1 162 ? -29.981 8.320 44.550 1.00 92.81 162 ALA A CA 1
ATOM 1302 C C . ALA A 1 162 ? -30.614 7.365 45.576 1.00 92.81 162 ALA A C 1
ATOM 1304 O O . ALA A 1 162 ? -30.381 7.523 46.774 1.00 92.81 162 ALA A O 1
ATOM 1305 N N . ARG A 1 163 ? -31.359 6.346 45.122 1.00 95.50 163 ARG A N 1
ATOM 1306 C CA . ARG A 1 163 ? -31.915 5.302 45.998 1.00 95.50 163 ARG A CA 1
ATOM 1307 C C . ARG A 1 163 ? -30.812 4.544 46.737 1.00 95.50 163 ARG A C 1
ATOM 1309 O O . ARG A 1 163 ? -30.854 4.491 47.961 1.00 95.50 163 ARG A O 1
ATOM 1316 N N . TYR A 1 164 ? -29.811 4.027 46.025 1.00 92.00 164 TYR A N 1
ATOM 1317 C CA . TYR A 1 164 ? -28.725 3.265 46.651 1.00 92.0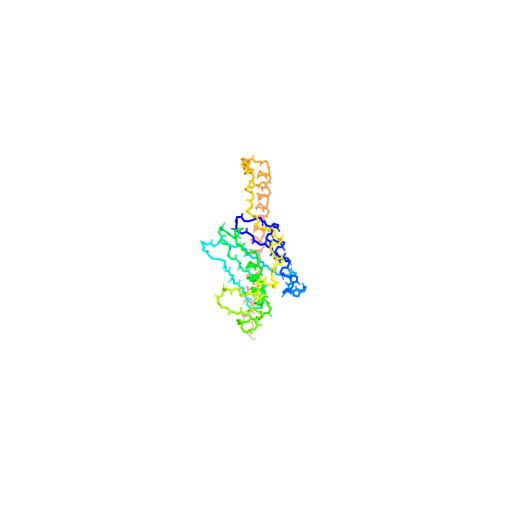0 164 TYR A CA 1
ATOM 1318 C C . TYR A 1 164 ? -27.889 4.103 47.616 1.00 92.00 164 TYR A C 1
ATOM 1320 O O . TYR A 1 164 ? -27.462 3.600 48.647 1.00 92.00 164 TYR A O 1
ATOM 1328 N N . ARG A 1 165 ? -27.696 5.399 47.343 1.00 92.25 165 ARG A N 1
ATOM 1329 C CA . ARG A 1 165 ? -27.053 6.314 48.300 1.00 92.25 165 ARG A CA 1
ATOM 1330 C C . ARG A 1 165 ? -27.851 6.438 49.598 1.00 92.25 165 ARG A C 1
ATOM 1332 O O . ARG A 1 165 ? -27.257 6.410 50.669 1.00 92.25 165 ARG A O 1
ATOM 1339 N N . ARG A 1 166 ? -29.183 6.545 49.521 1.00 92.69 166 ARG A N 1
ATOM 1340 C CA . ARG A 1 166 ? -30.043 6.580 50.719 1.00 92.69 166 ARG A CA 1
ATOM 1341 C C . ARG A 1 166 ? -29.994 5.262 51.486 1.00 92.69 166 ARG A C 1
ATOM 1343 O O . ARG A 1 166 ? -29.868 5.281 52.703 1.00 92.69 166 ARG A O 1
ATOM 1350 N N . GLU A 1 167 ? -30.068 4.142 50.776 1.00 91.62 167 GLU A N 1
ATOM 1351 C CA . GLU A 1 167 ? -29.989 2.802 51.364 1.00 91.62 167 GLU A CA 1
ATOM 1352 C C . GLU A 1 167 ? -28.641 2.576 52.059 1.00 91.62 167 GLU A C 1
ATOM 1354 O O . GLU A 1 167 ? -28.605 2.164 53.215 1.00 91.62 167 GLU A O 1
ATOM 1359 N N . ARG A 1 168 ? -27.538 2.978 51.414 1.00 91.88 168 ARG A N 1
ATOM 1360 C CA . ARG A 1 168 ? -26.200 2.980 52.013 1.00 91.88 168 ARG A CA 1
ATOM 1361 C C . ARG A 1 168 ? -26.159 3.791 53.310 1.00 91.88 168 ARG A C 1
ATOM 1363 O O . ARG A 1 168 ? -25.702 3.267 54.316 1.00 91.88 168 ARG A O 1
ATOM 1370 N N . LEU A 1 169 ? -26.671 5.025 53.312 1.00 92.00 169 LEU A N 1
ATOM 1371 C CA . LEU A 1 169 ? -26.709 5.865 54.519 1.00 92.00 169 LEU A CA 1
ATOM 1372 C C . LEU A 1 169 ? -27.546 5.234 55.643 1.00 92.00 169 LEU A C 1
ATOM 1374 O O . LEU A 1 169 ? -27.191 5.343 56.813 1.00 92.00 169 LEU A O 1
ATOM 1378 N N . GLN A 1 170 ? -28.660 4.572 55.314 1.00 92.81 170 GLN A N 1
ATOM 1379 C CA . GLN A 1 170 ? -29.469 3.854 56.305 1.00 92.81 170 GLN A CA 1
ATOM 1380 C C . GLN A 1 170 ? -28.712 2.667 56.906 1.00 92.81 170 GLN A C 1
ATOM 1382 O O . GLN A 1 170 ? -28.764 2.470 58.119 1.00 92.81 170 GLN A O 1
ATOM 1387 N N . ILE A 1 171 ? -28.001 1.897 56.077 1.00 91.12 171 ILE A N 1
ATOM 1388 C CA . ILE A 1 171 ? -27.157 0.785 56.530 1.00 91.12 171 ILE A CA 1
ATOM 1389 C C . ILE A 1 171 ? -26.023 1.309 57.420 1.00 91.12 171 ILE A C 1
ATOM 1391 O O . ILE A 1 171 ? -25.843 0.800 58.522 1.00 91.12 171 ILE A O 1
ATOM 1395 N N . GLU A 1 172 ? -25.313 2.359 56.997 1.00 89.12 172 GLU A N 1
ATOM 1396 C CA . GLU A 1 172 ? -24.247 3.000 57.783 1.00 89.12 172 GLU A CA 1
ATOM 1397 C C . GLU A 1 172 ? -24.760 3.488 59.144 1.00 89.12 172 GLU A C 1
ATOM 1399 O O . GLU A 1 172 ? -24.108 3.253 60.158 1.00 89.12 172 GLU A O 1
ATOM 1404 N N . ARG A 1 173 ? -25.961 4.083 59.199 1.00 87.31 173 ARG A N 1
ATOM 1405 C CA . ARG A 1 173 ? -26.595 4.469 60.470 1.00 87.31 173 ARG A CA 1
ATOM 1406 C C . ARG A 1 173 ? -26.851 3.272 61.375 1.00 87.31 173 ARG A C 1
ATOM 1408 O O . ARG A 1 173 ? -26.490 3.351 62.539 1.00 87.31 173 ARG A O 1
ATOM 1415 N N . ARG A 1 174 ? -27.421 2.174 60.858 1.00 82.88 174 ARG A N 1
ATOM 1416 C CA . ARG A 1 174 ? -27.683 0.953 61.649 1.00 82.88 174 ARG A CA 1
ATOM 1417 C C . ARG A 1 174 ? -26.396 0.336 62.193 1.00 82.88 174 ARG A C 1
ATOM 1419 O O . ARG A 1 174 ? -26.358 -0.073 63.349 1.00 82.88 174 ARG A O 1
ATOM 1426 N N . LEU A 1 175 ? -25.353 0.284 61.365 1.00 83.12 175 LEU A N 1
ATOM 1427 C CA . LEU A 1 175 ? -24.037 -0.219 61.760 1.00 83.12 175 LEU A CA 1
ATOM 1428 C C . LEU A 1 175 ? -23.359 0.699 62.791 1.00 83.12 175 LEU A C 1
ATOM 1430 O O . LEU A 1 175 ? -22.716 0.203 63.710 1.00 83.12 175 LEU A O 1
ATOM 1434 N N . GLY A 1 176 ? -23.525 2.020 62.669 1.00 74.44 176 GLY A N 1
ATOM 1435 C CA . GLY A 1 176 ? -23.001 3.006 63.618 1.00 74.44 176 GLY A CA 1
ATOM 1436 C C . GLY A 1 176 ? -23.723 2.991 64.969 1.00 74.44 176 GLY A C 1
ATOM 1437 O O . GLY A 1 176 ? -23.073 2.997 66.008 1.00 74.44 176 GLY A O 1
ATOM 1438 N N . SER A 1 177 ? -25.054 2.880 64.972 1.00 60.38 177 SER A N 1
ATOM 1439 C CA . SER A 1 177 ? -25.873 2.831 66.194 1.00 60.38 177 SER A CA 1
ATOM 1440 C C . SER A 1 177 ? -25.750 1.517 66.979 1.00 60.38 177 SER A C 1
ATOM 1442 O O . SER A 1 177 ? -26.180 1.447 68.123 1.00 60.38 177 SER A O 1
ATOM 1444 N N . GLY A 1 178 ? -25.166 0.469 66.386 1.00 55.75 178 GLY A N 1
ATOM 1445 C CA . GLY A 1 178 ? -24.927 -0.818 67.049 1.00 55.75 178 GLY A CA 1
ATOM 1446 C C . GLY A 1 178 ? -23.645 -0.885 67.890 1.00 55.75 178 GLY A C 1
ATOM 1447 O O . GLY A 1 178 ? -23.424 -1.891 68.557 1.00 55.75 178 GLY A O 1
ATOM 1448 N N . ARG A 1 179 ? -22.788 0.148 67.867 1.00 54.34 179 ARG A N 1
ATOM 1449 C CA . ARG A 1 179 ? -21.487 0.148 68.568 1.00 54.34 179 ARG A CA 1
ATOM 1450 C C . ARG A 1 179 ? -21.494 0.743 69.982 1.00 54.34 179 ARG A C 1
ATOM 1452 O O . ARG A 1 179 ? -20.511 0.555 70.685 1.00 54.34 179 ARG A O 1
ATOM 1459 N N . GLU A 1 180 ? -22.572 1.390 70.428 1.00 53.75 180 GLU A N 1
ATOM 1460 C CA . GLU A 1 180 ? -22.637 2.028 71.762 1.00 53.75 180 GLU A CA 1
ATOM 1461 C C . GLU A 1 180 ? -23.463 1.245 72.807 1.00 53.75 180 GLU A C 1
ATOM 1463 O O . GLU A 1 180 ? -23.546 1.653 73.960 1.00 53.75 180 GLU A O 1
ATOM 1468 N N . GLY A 1 181 ? -24.050 0.096 72.446 1.00 51.53 181 GLY A N 1
ATOM 1469 C CA . GLY A 1 181 ? -24.948 -0.670 73.330 1.00 51.53 181 GLY A CA 1
ATOM 1470 C C . GLY A 1 181 ? -24.329 -1.853 74.089 1.00 51.53 181 GLY A C 1
ATOM 1471 O O . GLY A 1 181 ? -25.061 -2.575 74.757 1.00 51.53 181 GLY A O 1
ATOM 1472 N N . GLY A 1 182 ? -23.020 -2.095 73.969 1.00 49.88 182 GLY A N 1
ATOM 1473 C CA . GLY A 1 182 ? -22.356 -3.312 74.458 1.00 49.88 182 GLY A CA 1
ATOM 1474 C C . GLY A 1 182 ? -21.190 -3.045 75.406 1.00 49.88 182 GLY A C 1
ATOM 1475 O O . GLY A 1 182 ? -20.089 -3.518 75.156 1.00 49.88 182 GLY A O 1
ATOM 1476 N N . ALA A 1 183 ? -21.409 -2.257 76.456 1.00 49.91 183 ALA A N 1
ATOM 1477 C CA . ALA A 1 183 ? -20.491 -2.156 77.589 1.00 49.91 183 ALA A CA 1
ATOM 1478 C C . ALA A 1 183 ? -21.298 -1.994 78.884 1.00 49.91 183 ALA A C 1
ATOM 1480 O O . ALA A 1 183 ? -21.496 -0.881 79.370 1.00 49.91 183 ALA A O 1
ATOM 1481 N N . ARG A 1 184 ? -21.807 -3.112 79.404 1.00 45.22 184 ARG A N 1
ATOM 1482 C CA . ARG A 1 184 ? -22.116 -3.311 80.822 1.00 45.22 184 ARG A CA 1
ATOM 1483 C C . ARG A 1 184 ? -21.807 -4.750 81.188 1.00 45.22 184 ARG A C 1
ATOM 1485 O O . ARG A 1 184 ? -22.132 -5.624 80.355 1.00 45.22 184 ARG A O 1
#

Sequence (184 aa):
MRVINHTGFDTADLRAIVRAVACHELEPAKRRVAVVEFRRSRRHLRGYAFINGRHSCIYLPPDADARPRWQLAALLAHEFAHNRGMRGERQMRCDSSRYGCGSAAEVRFAWAAELPLRKAVPAATKRKAKRGSDADRARLARVDELLREWERKEKLAKTKLARYRRERLQIERRLGSGREGGAR